Protein AF-A0A167HDB4-F1 (afdb_monomer_lite)

pLDDT: mean 81.59, std 12.86, range [31.39, 96.0]

Secondary structure (DSSP, 8-state):
---------EEE-SPSSHHHHHHHHHHHHTT--EEE--SEEEEE-HHHHHHH--S--SEEEE--HHHHHHHHHHHHHHT--GGGG-EEEESSHHHHHHHHHHHHHTT--S--EEE--STT--HHHHHHHHHHH--S-GGG-EEEEEEETT--THHHHHHHHHT-EEEEEEEEEEEE----TT-SPP-SEEEE-SHHHHHHHHHHHHHHTT-SS--S-HHHHHHSEEEESSHHHHHHHHHTT--EEE-SSSSHHHHHHHHHHHHHHTPEEEEEEESSTTS-HHHHHHHHHHTT-EEEEEE-SS-SEEEEEE-HHHHHHHHHTTTTTTEEEEEETTTHHHHHHTT-

Organism: NCBI:txid180228

Sequence (344 aa):
MSGGCWEGEILAVGPEGPTTDRLLNALLGEGIKAHHSPFTKIVPTPERVQKQFQPPYSISVFCSAHAVSSFSSLLKENAINFSHLGELIAQGPTTATALTQLLSSLGIKGATIHQICNPPYSSPQIFDLICGLVQGEWKEEKMAVFQSDKGVDFLLSQGREKGADCHSIHCYTTCPITYPPSSLPLCEFVIISSLQQLSLWTSFIHSNTKSPDDSLEPKQYQQTKVIATSQRILSEAEKGNFSCLLSPSHDAESFVSLLKSFHMANLSSFIFVFENEGADKEGVEHLILADGGEITRRYEKGLSGFAAQVTDKALGDIAENKAKYHLKYFEADGRVTAFAGSLK

InterPro domains:
  IPR003754 Tetrapyrrole biosynthesis, uroporphyrinogen III synthase [PF02602] (25-256)
  IPR036108 Tetrapyrrole biosynthesis, uroporphyrinogen III synthase superfamily [G3DSA:3.40.50.10090] (20-245)
  IPR036108 Tetrapyrrole biosynthesis, uroporphyrinogen III synthase superfamily [G3DSA:3.40.50.10090] (40-179)
  IPR036108 Tetrapyrrole biosynthesis, uroporphyrinogen III synthase superfamily [SSF69618] (20-261)
  IPR037045 Peptidase S8 propeptide/proteinase inhibitor I9 superfamily [G3DSA:3.30.70.80] (268-339)

Structure (mmCIF, N/CA/C/O backbone):
data_AF-A0A167HDB4-F1
#
_entry.id   AF-A0A167HDB4-F1
#
loop_
_atom_site.group_PDB
_atom_site.id
_atom_site.type_symbol
_atom_site.label_atom_id
_atom_site.label_alt_id
_atom_site.label_comp_id
_atom_site.label_asym_id
_atom_site.label_entity_id
_atom_site.label_seq_id
_atom_site.pdbx_PDB_ins_code
_atom_site.Cartn_x
_atom_site.Cartn_y
_atom_site.Cartn_z
_atom_site.occupancy
_atom_site.B_iso_or_equiv
_atom_site.auth_seq_id
_atom_site.auth_comp_id
_atom_site.auth_asym_id
_atom_site.auth_atom_id
_atom_site.pdbx_PDB_model_num
ATOM 1 N N . MET A 1 1 ? -20.777 -18.803 7.314 1.00 31.39 1 MET A N 1
ATOM 2 C CA . MET A 1 1 ? -20.295 -17.440 7.019 1.00 31.39 1 MET A CA 1
ATOM 3 C C . MET A 1 1 ? -20.835 -16.550 8.120 1.00 31.39 1 MET A C 1
ATOM 5 O O . MET A 1 1 ? -21.999 -16.190 8.070 1.00 31.39 1 MET A O 1
ATOM 9 N N . SER A 1 2 ? -20.049 -16.332 9.166 1.00 32.00 2 SER A N 1
ATOM 10 C CA . SER A 1 2 ? -20.430 -15.557 10.350 1.00 32.00 2 SER A CA 1
ATOM 11 C C . SER A 1 2 ? -19.278 -14.599 10.630 1.00 32.00 2 SER A C 1
ATOM 13 O O . SER A 1 2 ? -18.298 -14.979 11.267 1.00 32.00 2 SER A O 1
ATOM 15 N N . GLY A 1 3 ? -19.340 -13.412 10.025 1.00 38.16 3 GLY A N 1
ATOM 16 C CA . GLY A 1 3 ? -18.431 -12.317 10.345 1.00 38.16 3 GLY A CA 1
ATOM 17 C C . GLY A 1 3 ? -18.890 -11.698 11.656 1.00 38.16 3 GLY A C 1
ATOM 18 O O . GLY A 1 3 ? -20.024 -11.226 11.728 1.00 38.16 3 GLY A O 1
ATOM 19 N N . GLY A 1 4 ? -18.039 -11.756 12.681 1.00 45.06 4 GLY A N 1
ATOM 20 C CA . GLY A 1 4 ? -18.226 -10.963 13.892 1.00 45.06 4 GLY A CA 1
ATOM 21 C C . GLY A 1 4 ? -18.328 -9.494 13.497 1.00 45.06 4 GLY A C 1
ATOM 22 O O . GLY A 1 4 ? -17.514 -9.003 12.713 1.00 45.06 4 GLY A O 1
ATOM 23 N N . CYS A 1 5 ? -19.382 -8.823 13.947 1.00 48.59 5 CYS A N 1
ATOM 24 C CA . CYS A 1 5 ? -19.715 -7.479 13.498 1.00 48.59 5 CYS A CA 1
ATOM 25 C C . CYS A 1 5 ? -18.778 -6.465 14.168 1.00 48.59 5 CYS A C 1
ATOM 27 O O . CYS A 1 5 ? -19.049 -5.998 15.270 1.00 48.59 5 CYS A O 1
ATOM 29 N N . TRP A 1 6 ? -17.662 -6.122 13.521 1.00 59.72 6 TRP A N 1
ATOM 30 C CA . TRP A 1 6 ? -16.808 -5.038 14.002 1.00 59.72 6 TRP A CA 1
ATOM 31 C C . TRP A 1 6 ? -17.504 -3.685 13.782 1.00 59.72 6 TRP A C 1
ATOM 33 O O . TRP A 1 6 ? -17.867 -3.339 12.660 1.00 59.72 6 TRP A O 1
ATOM 43 N N . GLU A 1 7 ? -17.696 -2.915 14.857 1.00 61.53 7 GLU A N 1
ATOM 44 C CA . GLU A 1 7 ? -18.366 -1.603 14.816 1.00 61.53 7 GLU A CA 1
ATOM 45 C C . GLU A 1 7 ? -17.420 -0.410 14.577 1.00 61.53 7 GLU A C 1
ATOM 47 O O . GLU A 1 7 ? -17.885 0.708 14.361 1.00 61.53 7 GLU A O 1
ATOM 52 N N . GLY A 1 8 ? -16.099 -0.618 14.590 1.00 67.75 8 GLY A N 1
ATOM 53 C CA . GLY A 1 8 ? -15.119 0.448 14.370 1.00 67.75 8 GLY A CA 1
ATOM 54 C C . GLY A 1 8 ? -15.016 0.843 12.897 1.00 67.75 8 GLY A C 1
ATOM 55 O O . GLY A 1 8 ? -14.866 -0.008 12.020 1.00 67.75 8 GLY A O 1
ATOM 56 N N . GLU A 1 9 ? -15.073 2.147 12.620 1.00 84.44 9 GLU A N 1
ATOM 57 C CA . GLU A 1 9 ? -14.921 2.688 11.266 1.00 84.44 9 GLU A CA 1
ATOM 58 C C . GLU A 1 9 ? -13.452 3.014 10.959 1.00 84.44 9 GLU A C 1
ATOM 60 O O . GLU A 1 9 ? -12.722 3.542 11.806 1.00 84.44 9 GLU A O 1
ATOM 65 N N . ILE A 1 10 ? -13.019 2.728 9.730 1.00 88.88 10 ILE A N 1
ATOM 66 C CA . ILE A 1 10 ? -11.654 2.989 9.252 1.00 88.88 10 ILE A CA 1
ATOM 67 C C . ILE A 1 10 ? -11.666 4.040 8.152 1.00 88.88 10 ILE A C 1
ATOM 69 O O . ILE A 1 10 ? -12.446 3.943 7.209 1.00 88.88 10 ILE A O 1
ATOM 73 N N . LEU A 1 11 ? -10.712 4.965 8.194 1.00 90.62 11 LEU A N 1
ATOM 74 C CA . LEU A 1 11 ? -10.400 5.860 7.089 1.00 90.62 11 LEU A CA 1
ATOM 75 C C . LEU A 1 11 ? -9.150 5.390 6.329 1.00 90.62 11 LEU A C 1
ATOM 77 O O . LEU A 1 11 ? -8.027 5.454 6.833 1.00 90.62 11 LEU A O 1
ATOM 81 N N . ALA A 1 12 ? -9.319 4.968 5.079 1.00 88.25 12 ALA A N 1
ATOM 82 C CA . ALA A 1 12 ? -8.210 4.775 4.154 1.00 88.25 12 ALA A CA 1
ATOM 83 C C . ALA A 1 12 ? -7.916 6.093 3.422 1.00 88.25 12 ALA A C 1
ATOM 85 O O . ALA A 1 12 ? -8.792 6.642 2.753 1.00 88.25 12 ALA A O 1
ATOM 86 N N . VAL A 1 13 ? -6.673 6.585 3.505 1.00 88.62 13 VAL A N 1
ATOM 87 C CA . VAL A 1 13 ? -6.256 7.831 2.820 1.00 88.62 13 VAL A CA 1
ATOM 88 C C . VAL A 1 13 ? -5.282 7.614 1.659 1.00 88.62 13 VAL A C 1
ATOM 90 O O . VAL A 1 13 ? -4.720 8.567 1.107 1.00 88.62 13 VAL A O 1
ATOM 93 N N . GLY A 1 14 ? -5.080 6.349 1.280 1.00 84.94 14 GLY A N 1
ATOM 94 C CA . GLY A 1 14 ? -4.311 5.945 0.105 1.00 84.94 14 GLY A CA 1
ATOM 95 C C . GLY A 1 14 ? -4.837 6.581 -1.188 1.00 84.94 14 GLY A C 1
ATOM 96 O O . GLY A 1 14 ? -6.027 6.901 -1.267 1.00 84.94 14 GLY A O 1
ATOM 97 N N . PRO A 1 15 ? -3.988 6.770 -2.220 1.00 84.81 15 PRO A N 1
ATOM 98 C CA . PRO A 1 15 ? -4.484 7.180 -3.528 1.00 84.81 15 PRO A CA 1
ATOM 99 C C . PRO A 1 15 ? -5.485 6.160 -4.079 1.00 84.81 15 PRO A C 1
ATOM 101 O O . PRO A 1 15 ? -5.435 4.980 -3.732 1.00 84.81 15 PRO A O 1
ATOM 104 N N . GLU A 1 16 ? -6.363 6.607 -4.970 1.00 85.69 16 GLU A N 1
ATOM 105 C CA . GLU A 1 16 ? -7.200 5.703 -5.762 1.00 85.69 16 GLU A CA 1
ATOM 106 C C . GLU A 1 16 ? -6.339 4.717 -6.560 1.00 85.69 16 GLU A C 1
ATOM 108 O O . GLU A 1 16 ? -5.307 5.089 -7.134 1.00 85.69 16 GLU A O 1
ATOM 113 N N . GLY A 1 17 ? -6.781 3.460 -6.606 1.00 81.50 17 GLY A N 1
ATOM 114 C CA . GLY A 1 17 ? -6.188 2.431 -7.446 1.00 81.50 17 GLY A CA 1
ATOM 115 C C . GLY A 1 17 ? -6.034 1.070 -6.767 1.00 81.50 17 GLY A C 1
ATOM 116 O O . GLY A 1 17 ? -6.421 0.886 -5.612 1.00 81.50 17 GLY A O 1
ATOM 117 N N . PRO A 1 18 ? -5.383 0.116 -7.461 1.00 77.81 18 PRO A N 1
ATOM 118 C CA . PRO A 1 18 ? -5.505 -1.310 -7.161 1.00 77.81 18 PRO A CA 1
ATOM 119 C C . PRO A 1 18 ? -5.099 -1.711 -5.742 1.00 77.81 18 PRO A C 1
ATOM 121 O O . PRO A 1 18 ? -5.659 -2.648 -5.181 1.00 77.81 18 PRO A O 1
ATOM 124 N N . THR A 1 19 ? -4.113 -1.027 -5.159 1.00 80.12 19 THR A N 1
ATOM 125 C CA . THR A 1 19 ? -3.665 -1.299 -3.788 1.00 80.12 19 THR A CA 1
ATOM 126 C C . THR A 1 19 ? -4.742 -0.925 -2.771 1.00 80.12 19 THR A C 1
ATOM 128 O O . THR A 1 19 ? -5.060 -1.728 -1.897 1.00 80.12 19 THR A O 1
ATOM 131 N N . THR A 1 20 ? -5.322 0.270 -2.900 1.00 86.12 20 THR A N 1
ATOM 132 C CA . THR A 1 20 ? -6.374 0.752 -2.000 1.00 86.12 20 THR A CA 1
ATOM 133 C C . THR A 1 20 ? -7.672 -0.017 -2.226 1.00 86.12 20 THR A C 1
ATOM 135 O O . THR A 1 20 ? -8.306 -0.417 -1.258 1.00 86.12 20 THR A O 1
ATOM 138 N N . ASP A 1 21 ? -8.013 -0.333 -3.477 1.00 86.31 21 ASP A N 1
ATOM 139 C CA . ASP A 1 21 ? -9.202 -1.128 -3.803 1.00 86.31 21 ASP A CA 1
ATOM 140 C C . ASP A 1 21 ? -9.130 -2.527 -3.176 1.00 86.31 21 ASP A C 1
ATOM 142 O O . ASP A 1 21 ? -10.106 -3.010 -2.607 1.00 86.31 21 ASP A O 1
ATOM 146 N N . ARG A 1 22 ? -7.962 -3.185 -3.230 1.00 84.81 22 ARG A N 1
ATOM 147 C CA . ARG A 1 22 ? -7.749 -4.481 -2.562 1.00 84.81 22 ARG A CA 1
ATOM 148 C C . ARG A 1 22 ? -7.919 -4.380 -1.052 1.00 84.81 22 ARG A C 1
ATOM 150 O O . ARG A 1 22 ? -8.569 -5.242 -0.473 1.00 84.81 22 ARG A O 1
ATOM 157 N N . LEU A 1 23 ? -7.369 -3.336 -0.435 1.00 87.88 23 LEU A N 1
ATOM 158 C CA . LEU A 1 23 ? -7.523 -3.088 0.996 1.00 87.88 23 LEU A CA 1
ATOM 159 C C . LEU A 1 23 ? -8.996 -2.892 1.374 1.00 87.88 23 LEU A C 1
ATOM 161 O O . LEU A 1 23 ? -9.489 -3.583 2.257 1.00 87.88 23 LEU A O 1
ATOM 165 N N . LEU A 1 24 ? -9.710 -2.003 0.681 1.00 90.00 24 LEU A N 1
ATOM 166 C CA . LEU A 1 24 ? -11.125 -1.733 0.946 1.00 90.00 24 LEU A CA 1
ATOM 167 C C . LEU A 1 24 ? -11.991 -2.982 0.749 1.00 90.00 24 LEU A C 1
ATOM 169 O O . LEU A 1 24 ? -12.851 -3.260 1.578 1.00 90.00 24 LEU A O 1
ATOM 173 N N . ASN A 1 25 ? -11.730 -3.769 -0.299 1.00 89.69 25 ASN A N 1
ATOM 174 C CA . ASN A 1 25 ? -12.441 -5.025 -0.540 1.00 89.69 25 ASN A CA 1
ATOM 175 C C . ASN A 1 25 ? -12.149 -6.082 0.534 1.00 89.69 25 ASN A C 1
ATOM 177 O O . ASN A 1 25 ? -13.062 -6.804 0.925 1.00 89.69 25 ASN A O 1
ATOM 181 N N . ALA A 1 26 ? -10.908 -6.177 1.021 1.00 88.50 26 ALA A N 1
ATOM 182 C CA . ALA A 1 26 ? -10.556 -7.095 2.103 1.00 88.50 26 ALA A CA 1
ATOM 183 C C . ALA A 1 26 ? -11.242 -6.707 3.420 1.00 88.50 26 ALA A C 1
ATOM 185 O O . ALA A 1 26 ? -11.784 -7.569 4.103 1.00 88.50 26 ALA A O 1
ATOM 186 N N . LEU A 1 27 ? -11.278 -5.409 3.742 1.00 87.69 27 LEU A N 1
ATOM 187 C CA . LEU A 1 27 ? -12.005 -4.887 4.902 1.00 87.69 27 LEU A CA 1
ATOM 188 C C . LEU A 1 27 ? -13.511 -5.173 4.773 1.00 87.69 27 LEU A C 1
ATOM 190 O O . LEU A 1 27 ? -14.117 -5.745 5.676 1.00 87.69 27 LEU A O 1
ATOM 194 N N . LEU A 1 28 ? -14.105 -4.866 3.616 1.00 86.94 28 LEU A N 1
ATOM 195 C CA . LEU A 1 28 ? -15.523 -5.119 3.355 1.00 86.94 28 LEU A CA 1
ATOM 196 C C . LEU A 1 28 ? -15.878 -6.612 3.433 1.00 86.94 28 LEU A C 1
ATOM 198 O O . LEU A 1 28 ? -16.920 -6.964 3.983 1.00 86.94 28 LEU A O 1
ATOM 202 N N . GLY A 1 29 ? -15.013 -7.490 2.913 1.00 83.31 29 GLY A N 1
ATOM 203 C CA . GLY A 1 29 ? -15.190 -8.945 2.970 1.00 83.31 29 GLY A CA 1
ATOM 204 C C . GLY A 1 29 ? -15.250 -9.503 4.395 1.00 83.31 29 GLY A C 1
ATOM 205 O O . GLY A 1 29 ? -15.788 -10.585 4.611 1.00 83.31 29 GLY A O 1
ATOM 206 N N . GLU A 1 30 ? -14.753 -8.737 5.361 1.00 81.88 30 GLU A N 1
ATOM 207 C CA . GLU A 1 30 ? -14.718 -9.065 6.785 1.00 81.88 30 GLU A CA 1
ATOM 208 C C . GLU A 1 30 ? -15.781 -8.300 7.588 1.00 81.88 30 GLU A C 1
ATOM 210 O O . GLU A 1 30 ? -15.774 -8.327 8.814 1.00 81.88 30 GLU A O 1
ATOM 215 N N . GLY A 1 31 ? -16.706 -7.610 6.906 1.00 79.44 31 GLY A N 1
ATOM 216 C CA . GLY A 1 31 ? -17.771 -6.830 7.541 1.00 79.44 31 GLY A CA 1
ATOM 217 C C . GLY A 1 31 ? -17.295 -5.521 8.173 1.00 79.44 31 GLY A C 1
ATOM 218 O O . GLY A 1 31 ? -18.024 -4.915 8.951 1.00 79.44 31 GLY A O 1
ATOM 219 N N . ILE A 1 32 ? -16.085 -5.073 7.843 1.00 83.88 32 ILE A N 1
ATOM 220 C CA . ILE A 1 32 ? -15.449 -3.900 8.435 1.00 83.88 32 ILE A CA 1
ATOM 221 C C . ILE A 1 32 ? -15.870 -2.656 7.661 1.00 83.88 32 ILE A C 1
ATOM 223 O O . ILE A 1 32 ? -15.649 -2.559 6.449 1.00 83.88 32 ILE A O 1
ATOM 227 N N . LYS A 1 33 ? -16.436 -1.667 8.356 1.00 87.12 33 LYS A N 1
ATOM 228 C CA . LYS A 1 33 ? -16.842 -0.411 7.725 1.00 87.12 33 LYS A CA 1
ATOM 229 C C . LYS A 1 33 ? -15.617 0.459 7.435 1.00 87.12 33 LYS A C 1
ATOM 231 O O . LYS A 1 33 ? -14.958 0.963 8.341 1.00 87.12 33 LYS A O 1
ATOM 236 N N . ALA A 1 34 ? -15.327 0.656 6.152 1.00 90.50 34 ALA A N 1
ATOM 237 C CA . ALA A 1 34 ? -14.210 1.470 5.691 1.00 90.50 34 ALA A CA 1
ATOM 238 C C . ALA A 1 34 ? -14.687 2.615 4.790 1.00 90.50 34 ALA A C 1
ATOM 240 O O . ALA A 1 34 ? -15.483 2.417 3.873 1.00 90.50 34 ALA A O 1
ATOM 241 N N . HIS A 1 35 ? -14.148 3.805 5.032 1.00 91.50 35 HIS A N 1
ATOM 242 C CA . HIS A 1 35 ? -14.286 4.986 4.190 1.00 91.50 35 HIS A CA 1
ATOM 243 C C . HIS A 1 35 ? -13.008 5.203 3.399 1.00 91.50 35 HIS A C 1
ATOM 245 O O . HIS A 1 35 ? -11.902 4.981 3.896 1.00 91.50 35 HIS A O 1
ATOM 251 N N . HIS A 1 36 ? -13.148 5.705 2.177 1.00 93.69 36 HIS A N 1
ATOM 252 C CA . HIS A 1 36 ? -12.014 6.106 1.357 1.00 93.69 36 HIS A CA 1
ATOM 253 C C . HIS A 1 36 ? -12.051 7.608 1.118 1.00 93.69 36 HIS A C 1
ATOM 255 O O . HIS A 1 36 ? -13.041 8.157 0.642 1.00 93.69 36 HIS A O 1
ATOM 261 N N . SER A 1 37 ? -10.970 8.293 1.474 1.00 93.38 37 SER A N 1
ATOM 262 C CA . SER A 1 37 ? -10.785 9.713 1.178 1.00 93.38 37 SER A CA 1
ATOM 263 C C . SER A 1 37 ? -9.323 9.936 0.808 1.00 93.38 37 SER A C 1
ATOM 265 O O . SER A 1 37 ? -8.483 10.045 1.700 1.00 93.38 37 SER A O 1
ATOM 267 N N . PRO A 1 38 ? -8.971 9.926 -0.488 1.00 92.06 38 PRO A N 1
ATOM 268 C CA . PRO A 1 38 ? -7.580 9.956 -0.919 1.00 92.06 38 PRO A CA 1
ATOM 269 C C . PRO A 1 38 ? -6.905 11.285 -0.569 1.00 92.06 38 PRO A C 1
ATOM 271 O O . PRO A 1 38 ? -7.269 12.341 -1.069 1.00 92.06 38 PRO A O 1
ATOM 274 N N . PHE A 1 39 ? -5.831 11.236 0.218 1.00 92.50 39 PHE A N 1
ATOM 275 C CA . PHE A 1 39 ? -5.023 12.429 0.530 1.00 92.50 39 PHE A CA 1
ATOM 276 C C . PHE A 1 39 ? -4.005 12.732 -0.566 1.00 92.50 39 PHE A C 1
ATOM 278 O O . PHE A 1 39 ? -3.347 13.771 -0.582 1.00 92.50 39 PHE A O 1
ATOM 285 N N . THR A 1 40 ? -3.848 11.811 -1.505 1.00 90.94 40 THR A N 1
ATOM 286 C CA . THR A 1 40 ? -2.910 11.933 -2.608 1.00 90.94 40 THR A CA 1
ATOM 287 C C . THR A 1 40 ? -3.552 11.448 -3.890 1.00 90.94 40 THR A C 1
ATOM 289 O O . THR A 1 40 ? -4.212 10.413 -3.889 1.00 90.94 40 THR A O 1
ATOM 292 N N . LYS A 1 41 ? -3.294 12.148 -4.992 1.00 91.31 41 LYS A N 1
ATOM 293 C CA . LYS A 1 41 ? -3.659 11.734 -6.344 1.00 91.31 41 LYS A CA 1
ATOM 294 C C . LYS A 1 41 ? -2.417 11.316 -7.117 1.00 91.31 41 LYS A C 1
ATOM 296 O O . LYS A 1 41 ? -1.399 12.008 -7.072 1.00 91.31 41 LYS A O 1
ATOM 301 N N . ILE A 1 42 ? -2.526 10.220 -7.858 1.00 89.88 42 ILE A N 1
ATOM 302 C CA . ILE A 1 42 ? -1.509 9.799 -8.819 1.00 89.88 42 ILE A CA 1
ATOM 303 C C . ILE A 1 42 ? -1.810 10.447 -10.167 1.00 89.88 42 ILE A C 1
ATOM 305 O O . ILE A 1 42 ? -2.904 10.295 -10.708 1.00 89.88 42 ILE A O 1
ATOM 309 N N . VAL A 1 43 ? -0.836 11.178 -10.703 1.00 91.31 43 V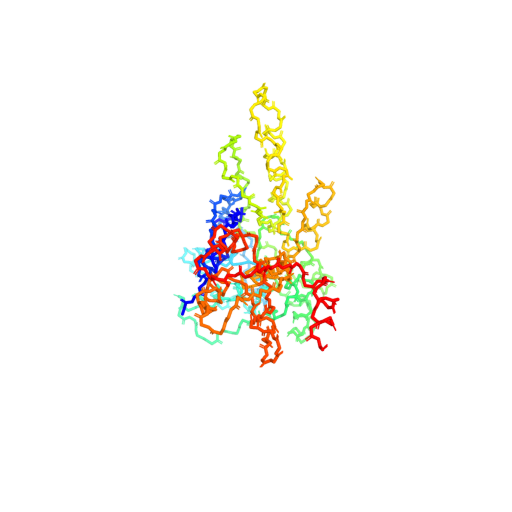AL A N 1
ATOM 310 C CA . VAL A 1 43 ? -0.917 11.815 -12.019 1.00 91.31 43 VAL A CA 1
ATOM 311 C C . VAL A 1 43 ? 0.156 11.198 -12.917 1.00 91.31 43 VAL A C 1
ATOM 313 O O . VAL A 1 43 ? 1.340 11.424 -12.661 1.00 91.31 43 VAL A O 1
ATOM 316 N N . PRO A 1 44 ? -0.213 10.406 -13.939 1.00 90.38 44 PRO A N 1
ATOM 317 C CA . PRO A 1 44 ? 0.745 9.853 -14.893 1.00 90.38 44 PRO A CA 1
ATOM 318 C C . PRO A 1 44 ? 1.531 10.955 -15.613 1.00 90.38 44 PRO A C 1
ATOM 320 O O . PRO A 1 44 ? 0.984 12.013 -15.923 1.00 90.38 44 PRO A O 1
ATOM 323 N N . THR A 1 45 ? 2.803 10.698 -15.917 1.00 90.00 45 THR A N 1
ATOM 324 C CA . THR A 1 45 ? 3.682 11.659 -16.607 1.00 90.00 45 THR A CA 1
ATOM 325 C C . THR A 1 45 ? 4.256 11.085 -17.909 1.00 90.00 45 THR A C 1
ATOM 327 O O . THR A 1 45 ? 5.477 10.952 -18.024 1.00 90.00 45 THR A O 1
ATOM 330 N N . PRO A 1 46 ? 3.414 10.746 -18.908 1.00 86.12 46 PRO A N 1
ATOM 331 C CA . PRO A 1 46 ? 3.838 10.028 -20.115 1.00 86.12 46 PRO A CA 1
ATOM 332 C C . PRO A 1 46 ? 4.931 10.762 -20.902 1.00 86.12 46 PRO A C 1
ATOM 334 O O . PRO A 1 46 ? 5.915 10.148 -21.299 1.00 86.12 46 PRO A O 1
ATOM 337 N N . GLU A 1 47 ? 4.845 12.088 -21.034 1.00 86.62 47 GLU A N 1
ATOM 338 C CA . GLU A 1 47 ? 5.875 12.883 -21.721 1.00 86.62 47 GLU A CA 1
ATOM 339 C C . GLU A 1 47 ? 7.253 12.809 -21.042 1.00 86.62 47 GLU A C 1
ATOM 341 O O . GLU A 1 47 ? 8.287 12.851 -21.711 1.00 86.62 47 GLU A O 1
ATOM 346 N N . ARG A 1 48 ? 7.294 12.713 -19.702 1.00 88.62 48 ARG A N 1
ATOM 347 C CA . ARG A 1 48 ? 8.558 12.549 -18.962 1.00 88.62 48 ARG A CA 1
ATOM 348 C C . ARG A 1 48 ? 9.134 11.167 -19.206 1.00 88.62 48 ARG A C 1
ATOM 350 O O . ARG A 1 48 ? 10.318 11.064 -19.513 1.00 88.62 48 ARG A O 1
ATOM 357 N N . VAL A 1 49 ? 8.287 10.141 -19.135 1.00 88.44 49 VAL A N 1
ATOM 358 C CA . VAL A 1 49 ? 8.684 8.766 -19.441 1.00 88.44 49 VAL A CA 1
ATOM 359 C C . VAL A 1 49 ? 9.246 8.691 -20.857 1.00 88.44 49 VAL A C 1
ATOM 361 O O . VAL A 1 49 ? 10.344 8.187 -21.021 1.00 88.44 49 VAL A O 1
ATOM 364 N N . GLN A 1 50 ? 8.581 9.270 -21.860 1.00 86.56 50 GLN A N 1
ATOM 365 C CA . GLN A 1 50 ? 9.052 9.258 -23.249 1.00 86.56 50 GLN A CA 1
ATOM 366 C C . GLN A 1 50 ? 10.442 9.894 -23.422 1.00 86.56 50 GLN A C 1
ATOM 368 O O . GLN A 1 50 ? 11.241 9.413 -24.218 1.00 86.56 50 GLN A O 1
ATOM 373 N N . LYS A 1 51 ? 10.751 10.958 -22.669 1.00 88.69 51 LYS A N 1
ATOM 374 C CA . LYS A 1 51 ? 12.068 11.622 -22.705 1.00 88.69 51 LYS A CA 1
ATOM 375 C C . LYS A 1 51 ? 13.160 10.836 -21.974 1.00 88.69 51 LYS A C 1
ATOM 377 O O . LYS A 1 51 ? 14.327 10.928 -22.342 1.00 88.69 51 LYS A O 1
ATOM 382 N N . GLN A 1 52 ? 12.797 10.123 -20.911 1.00 90.25 52 GLN A N 1
ATOM 383 C CA . GLN A 1 52 ? 13.732 9.380 -20.060 1.00 90.25 52 GLN A CA 1
ATOM 384 C C . GLN A 1 52 ? 13.959 7.945 -20.545 1.00 90.25 52 GLN A C 1
ATOM 386 O O . GLN A 1 52 ? 15.004 7.365 -20.269 1.00 90.25 52 GLN A O 1
ATOM 391 N N . PHE A 1 53 ? 12.984 7.374 -21.250 1.00 89.31 53 PHE A N 1
ATOM 392 C CA . PHE A 1 53 ? 13.000 5.997 -21.713 1.00 89.31 53 PHE A CA 1
ATOM 393 C C . PHE A 1 53 ? 13.948 5.847 -22.905 1.00 89.31 53 PHE A C 1
ATOM 395 O O . PHE A 1 53 ? 13.684 6.314 -24.011 1.00 89.31 53 PHE A O 1
ATOM 402 N N . GLN A 1 54 ? 15.069 5.181 -22.658 1.00 88.88 54 GLN A N 1
ATOM 403 C CA . GLN A 1 54 ? 16.170 4.965 -23.589 1.00 88.88 54 GLN A CA 1
ATOM 404 C C . GLN A 1 54 ? 16.465 3.460 -23.704 1.00 88.88 54 GLN A C 1
ATOM 406 O O . GLN A 1 54 ? 17.481 2.991 -23.188 1.00 88.88 54 GLN A O 1
ATOM 411 N N . PRO A 1 55 ? 15.588 2.681 -24.355 1.00 87.31 55 PRO A N 1
ATOM 412 C CA . PRO A 1 55 ? 15.812 1.255 -24.577 1.00 87.31 55 PRO A CA 1
ATOM 413 C C . PRO A 1 55 ? 17.047 0.993 -25.472 1.00 87.31 55 PRO A C 1
ATOM 415 O O . PRO A 1 55 ? 17.470 1.900 -26.194 1.00 87.31 55 PRO A O 1
ATOM 418 N N . PRO A 1 56 ? 17.592 -0.239 -25.498 1.00 91.88 56 PRO A N 1
ATOM 419 C CA . PRO A 1 56 ? 17.190 -1.397 -24.695 1.00 91.88 56 PRO A CA 1
ATOM 420 C C . PRO A 1 56 ? 17.800 -1.380 -23.287 1.00 91.88 56 PRO A C 1
ATOM 422 O O . PRO A 1 56 ? 18.898 -0.868 -23.089 1.00 91.88 56 PRO A O 1
ATOM 425 N N . TYR A 1 57 ? 17.080 -1.958 -22.328 1.00 91.88 57 TYR A N 1
ATOM 426 C CA . TYR A 1 57 ? 17.518 -2.194 -20.956 1.00 91.88 57 TYR A CA 1
ATOM 427 C C . TYR A 1 57 ? 17.768 -3.683 -20.731 1.00 91.88 57 TYR A C 1
ATOM 429 O O . TYR A 1 57 ? 17.004 -4.516 -21.219 1.00 91.88 57 TYR A O 1
ATOM 437 N N . SER A 1 58 ? 18.801 -4.003 -19.957 1.00 92.31 58 SER A N 1
ATOM 438 C CA . SER A 1 58 ? 19.048 -5.365 -19.482 1.00 92.31 58 SER A CA 1
ATOM 439 C C . SER A 1 58 ? 18.196 -5.697 -18.260 1.00 92.31 58 SER A C 1
ATOM 441 O O . SER A 1 58 ? 17.802 -6.845 -18.073 1.00 92.31 58 SER A O 1
ATOM 443 N N . ILE A 1 59 ? 17.903 -4.689 -17.431 1.00 93.12 59 ILE A N 1
ATOM 444 C CA . ILE A 1 59 ? 17.144 -4.823 -16.184 1.00 93.12 59 ILE A CA 1
ATOM 445 C C . ILE A 1 59 ? 16.116 -3.695 -16.096 1.00 93.12 59 ILE A C 1
ATOM 447 O O . ILE A 1 59 ? 16.464 -2.515 -16.191 1.00 93.12 59 ILE A O 1
ATOM 451 N N . SER A 1 60 ? 14.859 -4.051 -15.837 1.00 94.88 60 SER A N 1
ATOM 452 C CA . SER A 1 60 ? 13.764 -3.109 -15.600 1.00 94.88 60 SER A CA 1
ATOM 453 C C . SER A 1 60 ? 13.114 -3.358 -14.244 1.00 94.88 60 SER A C 1
ATOM 455 O O . SER A 1 60 ? 12.425 -4.357 -14.037 1.00 94.88 60 SER A O 1
ATOM 457 N N . VAL A 1 61 ? 13.289 -2.415 -13.320 1.00 95.75 61 VAL A N 1
ATOM 458 C CA . VAL A 1 61 ? 12.737 -2.476 -11.963 1.00 95.75 61 VAL A CA 1
ATOM 459 C C . VAL A 1 61 ? 11.486 -1.613 -11.860 1.00 95.75 61 VAL A C 1
ATOM 461 O O . VAL A 1 61 ? 11.548 -0.404 -12.058 1.00 95.75 61 VAL A O 1
ATOM 464 N N . PHE A 1 62 ? 10.356 -2.202 -11.478 1.00 94.69 62 PHE A N 1
ATOM 465 C CA . PHE A 1 62 ? 9.110 -1.491 -11.204 1.00 94.69 62 PHE A CA 1
ATOM 466 C C . PHE A 1 62 ? 8.871 -1.385 -9.697 1.00 94.69 62 PHE A C 1
ATOM 468 O O . PHE A 1 62 ? 8.669 -2.388 -9.006 1.00 94.69 62 PHE A O 1
ATOM 475 N N . CYS A 1 63 ? 8.845 -0.151 -9.191 1.00 91.81 63 CYS A N 1
ATOM 476 C CA . CYS A 1 63 ? 8.719 0.119 -7.756 1.00 91.81 63 CYS A CA 1
ATOM 477 C C . CYS A 1 63 ? 7.262 0.116 -7.256 1.00 91.81 63 CYS A C 1
ATOM 479 O O . CYS A 1 63 ? 7.003 0.021 -6.060 1.00 91.81 63 CYS A O 1
ATOM 481 N N . SER A 1 64 ? 6.268 0.217 -8.144 1.00 89.31 64 SER A N 1
ATOM 482 C CA . SER A 1 64 ? 4.857 0.221 -7.738 1.00 89.31 64 SER A CA 1
ATOM 483 C C . SER A 1 64 ? 3.912 -0.217 -8.855 1.00 89.31 64 SER A C 1
ATOM 485 O O . SER A 1 64 ? 4.206 -0.056 -10.039 1.00 89.31 64 SER A O 1
ATOM 487 N N . ALA A 1 65 ? 2.723 -0.700 -8.486 1.00 89.44 65 ALA A N 1
ATOM 488 C CA . ALA A 1 65 ? 1.649 -0.972 -9.445 1.00 89.44 65 ALA A CA 1
ATOM 489 C C . ALA A 1 65 ? 1.218 0.290 -10.223 1.00 89.44 65 ALA A C 1
ATOM 491 O O . ALA A 1 65 ? 0.855 0.200 -11.395 1.00 89.44 65 ALA A O 1
ATOM 492 N N . HIS A 1 66 ? 1.324 1.480 -9.619 1.00 89.62 66 HIS A N 1
ATOM 493 C CA . HIS A 1 66 ? 1.076 2.747 -10.315 1.00 89.62 66 HIS A CA 1
ATOM 494 C C . HIS A 1 66 ? 2.129 3.047 -11.390 1.00 89.62 66 HIS A C 1
ATOM 496 O O . HIS A 1 66 ? 1.772 3.571 -12.447 1.00 89.62 66 HIS A O 1
ATOM 502 N N . ALA A 1 67 ? 3.400 2.688 -11.163 1.00 92.25 67 ALA A N 1
ATOM 503 C CA . ALA A 1 67 ? 4.440 2.801 -12.186 1.00 92.25 67 ALA A CA 1
ATOM 504 C C . ALA A 1 67 ? 4.115 1.902 -13.386 1.00 92.25 67 ALA A C 1
ATOM 506 O O . ALA A 1 67 ? 4.144 2.367 -14.523 1.00 92.25 67 ALA A O 1
ATOM 507 N N . VAL A 1 68 ? 3.696 0.657 -13.127 1.00 92.88 68 VAL A N 1
ATOM 508 C CA . VAL A 1 68 ? 3.268 -0.291 -14.169 1.00 92.88 68 VAL A CA 1
ATOM 509 C C . VAL A 1 68 ? 2.072 0.242 -14.956 1.00 92.88 68 VAL A C 1
ATOM 511 O O . VAL A 1 68 ? 2.101 0.264 -16.184 1.00 92.88 68 VAL A O 1
ATOM 514 N N . SER A 1 69 ? 1.031 0.714 -14.263 1.00 88.94 69 SER A N 1
ATOM 515 C CA . SER A 1 69 ? -0.167 1.259 -14.911 1.00 88.94 69 SER A CA 1
ATOM 516 C C . SER A 1 69 ? 0.150 2.485 -15.767 1.00 88.94 69 SER A C 1
ATOM 518 O O . SER A 1 69 ? -0.364 2.604 -16.874 1.00 88.94 69 SER A O 1
ATOM 520 N N . SER A 1 70 ? 1.001 3.388 -15.274 1.00 87.81 70 SER A N 1
ATOM 521 C CA . SER A 1 70 ? 1.378 4.601 -16.010 1.00 87.81 70 SER A CA 1
ATOM 522 C C . SER A 1 70 ? 2.235 4.269 -17.234 1.00 87.81 70 SER A C 1
ATOM 524 O O . SER A 1 70 ? 2.063 4.865 -18.295 1.00 87.81 70 SER A O 1
ATOM 526 N N . PHE A 1 71 ? 3.117 3.274 -17.112 1.00 88.56 71 PHE A N 1
ATOM 527 C CA . PHE A 1 71 ? 3.919 2.774 -18.224 1.00 88.56 71 PHE A CA 1
ATOM 528 C C . PHE A 1 71 ? 3.071 2.039 -19.278 1.00 88.56 71 PHE A C 1
ATOM 530 O O . PHE A 1 71 ? 3.309 2.196 -20.473 1.00 88.56 71 PHE A O 1
ATOM 537 N N . SER A 1 72 ? 2.033 1.299 -18.867 1.00 86.19 72 SER A N 1
ATOM 538 C CA . SER A 1 72 ? 1.105 0.615 -19.783 1.00 86.19 72 SER A CA 1
ATOM 539 C C . SER A 1 72 ? 0.443 1.567 -20.780 1.00 86.19 72 SER A C 1
ATOM 541 O O . SER A 1 72 ? 0.369 1.250 -21.969 1.00 86.19 72 SER A O 1
ATOM 543 N N . SER A 1 73 ? -0.009 2.739 -20.320 1.00 78.75 73 SER A N 1
ATOM 544 C CA . SER A 1 73 ? -0.612 3.751 -21.196 1.00 78.75 73 SER A CA 1
ATOM 545 C C . SER A 1 73 ? 0.358 4.191 -22.293 1.00 78.75 73 SER A C 1
ATOM 547 O O . SER A 1 73 ? -0.007 4.243 -23.464 1.00 78.75 73 SER A O 1
ATOM 549 N N . LEU A 1 74 ? 1.630 4.381 -21.937 1.00 76.19 74 LEU A N 1
ATOM 550 C CA . LEU A 1 74 ? 2.678 4.779 -22.873 1.00 76.19 74 LEU A CA 1
ATOM 551 C C . LEU A 1 74 ? 3.010 3.683 -23.901 1.00 76.19 74 LEU A C 1
ATOM 553 O O . LEU A 1 74 ? 3.223 3.998 -25.073 1.00 76.19 74 LEU A O 1
ATOM 557 N N . LEU A 1 75 ? 3.031 2.406 -23.490 1.00 77.69 75 LEU A N 1
ATOM 558 C CA . LEU A 1 75 ? 3.251 1.276 -24.406 1.00 77.69 75 LEU A CA 1
ATOM 559 C C . LEU A 1 75 ? 2.187 1.232 -25.511 1.00 77.69 75 LEU A C 1
ATOM 561 O O . LEU A 1 75 ? 2.519 1.004 -26.674 1.00 77.69 75 LEU A O 1
ATOM 565 N N . LYS A 1 76 ? 0.921 1.472 -25.148 1.00 73.44 76 LYS A N 1
ATOM 566 C CA . LYS A 1 76 ? -0.205 1.484 -26.094 1.00 73.44 76 LYS A CA 1
ATOM 567 C C . LYS A 1 76 ? -0.121 2.647 -27.081 1.00 73.44 76 LYS A C 1
ATOM 569 O O . LYS A 1 76 ? -0.472 2.473 -28.242 1.00 73.44 76 LYS A O 1
ATOM 574 N N . GLU A 1 77 ? 0.352 3.805 -26.630 1.00 71.25 77 GLU A N 1
ATOM 575 C CA . GLU A 1 77 ? 0.425 5.025 -27.444 1.00 71.25 77 GLU A CA 1
ATOM 576 C C . GLU A 1 77 ? 1.631 5.055 -28.395 1.00 71.25 77 GLU A C 1
ATOM 578 O O . GLU A 1 77 ? 1.531 5.613 -29.483 1.00 71.25 77 GLU A O 1
ATOM 583 N N . ASN A 1 78 ? 2.763 4.451 -28.012 1.00 67.00 78 ASN A N 1
ATOM 584 C CA . ASN A 1 78 ? 4.042 4.640 -28.713 1.00 67.00 78 ASN A CA 1
ATOM 585 C C . ASN A 1 78 ? 4.616 3.371 -29.367 1.00 67.00 78 ASN A C 1
ATOM 587 O O . ASN A 1 78 ? 5.757 3.396 -29.824 1.00 67.00 78 ASN A O 1
ATOM 591 N N . ALA A 1 79 ? 3.861 2.265 -29.403 1.00 67.38 79 ALA A N 1
ATOM 592 C CA . ALA A 1 79 ? 4.286 0.984 -29.988 1.00 67.38 79 ALA A CA 1
ATOM 593 C C . ALA A 1 79 ? 5.678 0.514 -29.506 1.00 67.38 79 ALA A C 1
ATOM 595 O O . ALA A 1 79 ? 6.469 -0.051 -30.264 1.00 67.38 79 ALA A O 1
ATOM 596 N N . ILE A 1 80 ? 5.997 0.766 -28.234 1.00 70.94 80 ILE A N 1
ATOM 597 C CA . ILE A 1 80 ? 7.282 0.380 -27.648 1.00 70.94 80 ILE A CA 1
ATOM 598 C C . ILE A 1 80 ? 7.354 -1.145 -27.578 1.00 70.94 80 ILE A C 1
ATOM 600 O O . ILE A 1 80 ? 6.484 -1.796 -26.997 1.00 70.94 80 ILE A O 1
ATOM 604 N N . ASN A 1 81 ? 8.423 -1.711 -28.139 1.00 76.38 81 ASN A N 1
ATOM 605 C CA . ASN A 1 81 ? 8.653 -3.145 -28.084 1.00 76.38 81 ASN A CA 1
ATOM 606 C C . ASN A 1 81 ? 9.062 -3.571 -26.667 1.00 76.38 81 ASN A C 1
ATOM 608 O O . ASN A 1 81 ? 10.087 -3.138 -26.140 1.00 76.38 81 ASN A O 1
ATOM 612 N N . PHE A 1 82 ? 8.263 -4.449 -26.066 1.00 78.25 82 PHE A N 1
ATOM 613 C CA . PHE A 1 82 ? 8.486 -4.957 -24.717 1.00 78.25 82 PHE A CA 1
ATOM 614 C C . PHE A 1 82 ? 9.787 -5.768 -24.595 1.00 78.25 82 PHE A C 1
ATOM 616 O O . PHE A 1 82 ? 10.377 -5.819 -23.518 1.00 78.25 82 PHE A O 1
ATOM 623 N N . SER A 1 83 ? 10.297 -6.337 -25.696 1.00 77.69 83 SER A N 1
ATOM 624 C CA . SER A 1 83 ? 11.586 -7.048 -25.704 1.00 77.69 83 SER A CA 1
ATOM 625 C C . SER A 1 83 ? 12.775 -6.162 -25.313 1.00 77.69 83 SER A C 1
ATOM 627 O O . SER A 1 83 ? 13.863 -6.669 -25.074 1.00 77.69 83 SER A O 1
ATOM 629 N N . HIS A 1 84 ? 12.586 -4.843 -25.246 1.00 84.25 84 HIS A N 1
ATOM 630 C CA . HIS A 1 84 ? 13.600 -3.884 -24.824 1.00 84.25 84 HIS A CA 1
ATOM 631 C C . HIS A 1 84 ? 13.705 -3.694 -23.303 1.00 84.25 84 HIS A C 1
ATOM 633 O O . HIS A 1 84 ? 14.463 -2.829 -22.870 1.00 84.25 84 HIS A O 1
ATOM 639 N N . LEU A 1 85 ? 12.927 -4.420 -22.496 1.00 87.62 85 LEU A N 1
ATOM 640 C CA . LEU A 1 85 ? 12.902 -4.246 -21.038 1.00 87.62 85 LEU A CA 1
ATOM 641 C C . LEU A 1 85 ? 13.789 -5.238 -20.273 1.00 87.62 85 LEU A C 1
ATOM 643 O O . LEU A 1 85 ? 13.959 -5.061 -19.068 1.00 87.62 85 LEU A O 1
ATOM 647 N N . GLY A 1 86 ? 14.362 -6.235 -20.950 1.00 88.56 86 GLY A N 1
ATOM 648 C CA . GLY A 1 86 ? 15.246 -7.219 -20.323 1.00 88.56 86 GLY A CA 1
ATOM 649 C C . GLY A 1 86 ? 14.572 -7.979 -19.177 1.00 88.56 86 GLY A C 1
ATOM 650 O O . GLY A 1 86 ? 13.383 -8.302 -19.250 1.00 88.56 86 GLY A O 1
ATOM 651 N N . GLU A 1 87 ? 15.333 -8.256 -18.118 1.00 92.31 87 GLU A N 1
ATOM 652 C CA . GLU A 1 87 ? 14.841 -8.895 -16.897 1.00 92.31 87 GLU A CA 1
ATOM 653 C C . GLU A 1 87 ? 13.873 -7.970 -16.147 1.00 92.31 87 GLU A C 1
ATOM 655 O O . GLU A 1 87 ? 14.204 -6.836 -15.787 1.00 92.31 87 GLU A O 1
ATOM 660 N N . LEU A 1 88 ? 12.661 -8.465 -15.884 1.00 94.56 88 LEU A N 1
ATOM 661 C CA . LEU A 1 88 ? 11.620 -7.707 -15.194 1.00 94.56 88 LEU A CA 1
ATOM 662 C C . LEU A 1 88 ? 11.657 -7.977 -13.697 1.00 94.56 88 LEU A C 1
ATOM 664 O O . LEU A 1 88 ? 11.525 -9.121 -13.259 1.00 94.56 88 LEU A O 1
ATOM 668 N N . ILE A 1 89 ? 11.739 -6.912 -12.907 1.00 95.38 89 ILE A N 1
ATOM 669 C CA . ILE A 1 89 ? 11.794 -7.003 -11.452 1.00 95.38 89 ILE A CA 1
ATOM 670 C C . ILE A 1 89 ? 10.671 -6.170 -10.844 1.00 95.38 89 ILE A C 1
ATOM 672 O O . ILE A 1 89 ? 10.552 -4.971 -11.094 1.00 95.38 89 ILE A O 1
ATOM 676 N N . ALA A 1 90 ? 9.846 -6.798 -10.015 1.00 94.06 90 ALA A N 1
ATOM 677 C CA . ALA A 1 90 ? 8.791 -6.149 -9.254 1.00 94.06 90 ALA A CA 1
ATOM 678 C C . ALA A 1 90 ? 9.207 -5.973 -7.792 1.00 94.06 90 ALA A C 1
ATOM 680 O O . ALA A 1 90 ? 9.655 -6.922 -7.149 1.00 94.06 90 ALA A O 1
ATOM 681 N N . GLN A 1 91 ? 8.968 -4.784 -7.229 1.00 89.62 91 GLN A N 1
ATOM 682 C CA . GLN A 1 91 ? 9.277 -4.528 -5.818 1.00 89.62 91 GLN A CA 1
ATOM 683 C C . GLN A 1 91 ? 8.519 -5.456 -4.851 1.00 89.62 91 GLN A C 1
ATOM 685 O O . GLN A 1 91 ? 9.066 -5.848 -3.825 1.00 89.62 91 GLN A O 1
ATOM 690 N N . GLY A 1 92 ? 7.286 -5.841 -5.188 1.00 88.19 92 GLY A N 1
ATOM 691 C CA . GLY A 1 92 ? 6.487 -6.762 -4.381 1.00 88.19 92 GLY A CA 1
ATOM 692 C C . GLY A 1 92 ? 5.279 -7.342 -5.128 1.00 88.19 92 GLY A C 1
ATOM 693 O O . GLY A 1 92 ? 5.058 -7.002 -6.298 1.00 88.19 92 GLY A O 1
ATOM 694 N N . PRO A 1 93 ? 4.461 -8.174 -4.455 1.00 85.62 93 PRO A N 1
ATOM 695 C CA . PRO A 1 93 ? 3.424 -8.995 -5.091 1.00 85.62 93 PRO A CA 1
ATOM 696 C C . PRO A 1 93 ? 2.359 -8.203 -5.859 1.00 85.62 93 PRO A C 1
ATOM 698 O O . PRO A 1 93 ? 1.922 -8.607 -6.940 1.00 85.62 93 PRO A O 1
ATOM 701 N N . THR A 1 94 ? 1.947 -7.042 -5.342 1.00 85.38 94 THR A N 1
ATOM 702 C CA . THR A 1 94 ? 0.970 -6.171 -6.019 1.00 85.38 94 THR A CA 1
ATOM 703 C C . THR A 1 94 ? 1.532 -5.616 -7.328 1.00 85.38 94 THR A C 1
ATOM 705 O O . THR A 1 94 ? 0.842 -5.618 -8.347 1.00 85.38 94 THR A O 1
ATOM 708 N N . THR A 1 95 ? 2.802 -5.205 -7.331 1.00 90.56 95 THR A N 1
ATOM 709 C CA . THR A 1 95 ? 3.489 -4.728 -8.539 1.00 90.56 95 THR A CA 1
ATOM 710 C C . THR A 1 95 ? 3.703 -5.860 -9.541 1.00 90.56 95 THR A C 1
ATOM 712 O O . THR A 1 95 ? 3.465 -5.668 -10.732 1.00 90.56 95 THR A O 1
ATOM 715 N N . ALA A 1 96 ? 4.072 -7.054 -9.071 1.00 91.88 96 ALA A N 1
ATOM 716 C CA . ALA A 1 96 ? 4.224 -8.229 -9.924 1.00 91.88 96 ALA A CA 1
ATOM 717 C C . ALA A 1 96 ? 2.897 -8.630 -10.574 1.00 91.88 96 ALA A C 1
ATOM 719 O O . ALA A 1 96 ? 2.848 -8.864 -11.775 1.00 91.88 96 ALA A O 1
ATOM 720 N N . THR A 1 97 ? 1.796 -8.613 -9.813 1.00 90.44 97 THR A N 1
ATOM 721 C CA . THR A 1 97 ? 0.460 -8.882 -10.364 1.00 90.44 97 THR A CA 1
ATOM 722 C C . THR A 1 97 ? 0.106 -7.886 -11.470 1.00 90.44 97 THR A C 1
ATOM 724 O O . THR A 1 97 ? -0.386 -8.291 -12.523 1.00 90.44 97 THR A O 1
ATOM 727 N N . ALA A 1 98 ? 0.382 -6.595 -11.257 1.00 91.00 98 ALA A N 1
ATOM 728 C CA . ALA A 1 98 ? 0.146 -5.565 -12.265 1.00 91.00 98 ALA A CA 1
ATOM 729 C C . ALA A 1 98 ? 0.992 -5.795 -13.533 1.00 91.00 98 ALA A C 1
ATOM 731 O O . ALA A 1 98 ? 0.478 -5.651 -14.642 1.00 91.00 98 ALA A O 1
ATOM 732 N N . LEU A 1 99 ? 2.262 -6.201 -13.391 1.00 93.06 99 LEU A N 1
ATOM 733 C CA . LEU A 1 99 ? 3.117 -6.557 -14.532 1.00 93.06 99 LEU A CA 1
ATOM 734 C C . LEU A 1 99 ? 2.589 -7.783 -15.280 1.00 93.06 99 LEU A C 1
ATOM 736 O O . LEU A 1 99 ? 2.493 -7.749 -16.504 1.00 93.06 99 LEU A O 1
ATOM 740 N N . THR A 1 100 ? 2.183 -8.837 -14.571 1.00 92.50 100 THR A N 1
ATOM 741 C CA . THR A 1 100 ? 1.600 -10.042 -15.179 1.00 92.50 100 THR A CA 1
ATOM 742 C C . THR A 1 100 ? 0.349 -9.711 -15.993 1.00 92.50 100 THR A C 1
ATOM 744 O O . THR A 1 100 ? 0.179 -10.202 -17.112 1.00 92.50 100 THR A O 1
ATOM 747 N N . GLN A 1 101 ? -0.520 -8.847 -15.461 1.00 91.38 101 GLN A N 1
ATOM 748 C CA . GLN A 1 101 ? -1.715 -8.377 -16.164 1.00 91.38 101 GLN A CA 1
ATOM 749 C C . GLN A 1 101 ? -1.356 -7.563 -17.413 1.00 91.38 101 GLN A C 1
ATOM 751 O O . GLN A 1 101 ? -1.946 -7.781 -18.473 1.00 91.38 101 GLN A O 1
ATOM 756 N N . LEU A 1 102 ? -0.360 -6.676 -17.315 1.00 90.56 102 LEU A N 1
ATOM 757 C CA . LEU A 1 102 ? 0.139 -5.907 -18.454 1.00 90.56 102 LEU A CA 1
ATOM 758 C C . LEU A 1 102 ? 0.662 -6.827 -19.563 1.00 90.56 102 LEU A C 1
ATOM 760 O O . LEU A 1 102 ? 0.196 -6.732 -20.697 1.00 90.56 102 LEU A O 1
ATOM 764 N N . LEU A 1 103 ? 1.565 -7.751 -19.235 1.00 89.81 103 LEU A N 1
ATOM 765 C CA . LEU A 1 103 ? 2.126 -8.726 -20.175 1.00 89.81 103 LEU A CA 1
ATOM 766 C C . LEU A 1 103 ? 1.035 -9.536 -20.877 1.00 89.81 103 LEU A C 1
ATOM 768 O O . LEU A 1 103 ? 1.036 -9.659 -22.103 1.00 89.81 103 LEU A O 1
ATOM 772 N N . SER A 1 104 ? 0.059 -10.014 -20.102 1.00 89.50 104 SER A N 1
ATOM 773 C CA . SER A 1 104 ? -1.085 -10.765 -20.621 1.00 89.50 104 SER A CA 1
ATOM 774 C C . SER A 1 104 ? -1.910 -9.929 -21.603 1.00 89.50 104 SER A C 1
ATOM 776 O O . SER A 1 104 ? -2.283 -10.424 -22.664 1.00 89.50 104 SER A O 1
ATOM 778 N N . SER A 1 105 ? -2.146 -8.648 -21.294 1.00 88.25 105 SER A N 1
ATOM 779 C CA . SER A 1 105 ? -2.885 -7.729 -22.175 1.00 88.25 105 SER A CA 1
ATOM 780 C C . SER A 1 105 ? -2.162 -7.425 -23.492 1.00 88.25 105 SER A C 1
ATOM 782 O O . SER A 1 105 ? -2.809 -7.090 -24.481 1.00 88.25 105 SER A O 1
ATOM 784 N N . LEU A 1 106 ? -0.835 -7.576 -23.516 1.00 86.06 106 LEU A N 1
ATOM 785 C CA . LEU A 1 106 ? 0.009 -7.412 -24.702 1.00 86.06 106 LEU A CA 1
ATOM 786 C C . LEU A 1 106 ? 0.219 -8.730 -25.466 1.00 86.06 106 LEU A C 1
ATOM 788 O O . LEU A 1 106 ? 0.935 -8.753 -26.463 1.00 86.06 106 LEU A O 1
ATOM 792 N N . GLY A 1 107 ? -0.373 -9.837 -25.004 1.00 86.50 107 GLY A N 1
ATOM 793 C CA . GLY A 1 107 ? -0.195 -11.160 -25.607 1.00 86.50 107 GLY A CA 1
ATOM 794 C C . GLY A 1 107 ? 1.190 -11.778 -25.377 1.00 86.50 107 GLY A C 1
ATOM 795 O O . GLY A 1 107 ? 1.526 -12.771 -26.022 1.00 86.50 107 GLY A O 1
ATOM 796 N N . ILE A 1 108 ? 1.989 -11.227 -24.459 1.00 84.88 108 ILE A N 1
ATOM 797 C CA . ILE A 1 108 ? 3.333 -11.717 -24.146 1.00 84.88 108 ILE A CA 1
ATOM 798 C C . ILE A 1 108 ? 3.205 -12.892 -23.179 1.00 84.88 108 ILE A C 1
ATOM 800 O O . ILE A 1 108 ? 2.741 -12.743 -22.049 1.00 84.88 108 ILE A O 1
ATOM 804 N N . LYS A 1 109 ? 3.620 -14.078 -23.630 1.00 81.75 109 LYS A N 1
ATOM 805 C CA . LYS A 1 109 ? 3.609 -15.312 -22.836 1.00 81.75 109 LYS A CA 1
ATOM 806 C C . LYS A 1 109 ? 5.030 -15.697 -22.437 1.00 81.75 109 LYS A C 1
ATOM 808 O O . LYS A 1 109 ? 5.950 -15.552 -23.232 1.00 81.75 109 LYS A O 1
ATOM 813 N N . GLY A 1 110 ? 5.186 -16.233 -21.226 1.00 75.94 110 GLY A N 1
ATOM 814 C CA . GLY A 1 110 ? 6.446 -16.828 -20.763 1.00 75.94 110 GLY A CA 1
ATOM 815 C C . GLY A 1 110 ? 7.521 -15.846 -20.288 1.00 75.94 110 GLY A C 1
ATOM 816 O O . GLY A 1 110 ? 8.631 -16.284 -20.016 1.00 75.94 110 GLY A O 1
ATOM 817 N N . ALA A 1 111 ? 7.219 -14.550 -20.167 1.00 84.06 111 ALA A N 1
ATOM 818 C CA . ALA A 1 111 ? 8.133 -13.607 -19.528 1.00 84.06 111 ALA A CA 1
ATOM 819 C C . ALA A 1 111 ? 8.213 -13.883 -18.017 1.00 84.06 111 ALA A C 1
ATOM 821 O O . ALA A 1 111 ? 7.186 -13.979 -17.340 1.00 84.06 111 ALA A O 1
ATOM 822 N N . THR A 1 112 ? 9.434 -14.000 -17.500 1.00 88.69 112 THR A N 1
ATOM 823 C CA . THR A 1 112 ? 9.694 -14.186 -16.071 1.00 88.69 112 THR A CA 1
ATOM 824 C C . THR A 1 112 ? 9.664 -12.832 -15.371 1.00 88.69 112 THR A C 1
ATOM 826 O O . THR A 1 112 ? 10.341 -11.897 -15.791 1.00 88.69 112 THR A O 1
ATOM 829 N N . ILE A 1 113 ? 8.875 -12.725 -14.302 1.00 93.44 113 ILE A N 1
ATOM 830 C CA . ILE A 1 113 ? 8.909 -11.581 -13.388 1.00 93.44 113 ILE A CA 1
ATOM 831 C C . ILE A 1 113 ? 9.579 -12.047 -12.105 1.00 93.44 113 ILE A C 1
ATOM 833 O O . ILE A 1 113 ? 9.048 -12.906 -11.398 1.00 93.44 113 ILE A O 1
ATOM 837 N N . HIS A 1 114 ? 10.725 -11.457 -11.791 1.00 93.25 114 HIS A N 1
ATOM 838 C CA . HIS A 1 114 ? 11.375 -11.646 -10.502 1.00 93.25 114 HIS A CA 1
ATOM 839 C C . HIS A 1 114 ? 10.726 -10.718 -9.482 1.00 93.25 114 HIS A C 1
ATOM 841 O O . HIS A 1 114 ? 10.412 -9.564 -9.776 1.00 93.25 114 HIS A O 1
ATOM 847 N N . GLN A 1 115 ? 10.507 -11.206 -8.269 1.00 90.12 115 GLN A N 1
ATOM 848 C CA . GLN A 1 115 ? 9.907 -10.412 -7.205 1.00 90.12 115 GLN A CA 1
ATOM 849 C C . GLN A 1 115 ? 10.512 -10.781 -5.859 1.00 90.12 115 GLN A C 1
ATOM 851 O O . GLN A 1 115 ? 10.966 -11.907 -5.653 1.00 90.12 115 GLN A O 1
ATOM 856 N N . ILE A 1 116 ? 10.444 -9.852 -4.911 1.00 83.94 116 ILE A N 1
ATOM 857 C CA . ILE A 1 116 ? 10.654 -10.194 -3.508 1.00 83.94 116 ILE A CA 1
ATOM 858 C C . ILE A 1 116 ? 9.400 -10.901 -2.994 1.00 83.94 116 ILE A C 1
ATOM 860 O O . ILE A 1 116 ? 8.300 -10.354 -3.057 1.00 83.94 116 ILE A O 1
ATOM 864 N N . CYS A 1 117 ? 9.578 -12.105 -2.453 1.00 77.50 117 CYS A N 1
ATOM 865 C CA . CYS A 1 117 ? 8.480 -12.907 -1.910 1.00 77.50 117 CYS A CA 1
ATOM 866 C C . CYS A 1 117 ? 8.170 -12.613 -0.435 1.00 77.50 117 CYS A C 1
ATOM 868 O O . CYS A 1 117 ? 7.086 -12.955 0.021 1.00 77.50 117 CYS A O 1
ATOM 870 N N . ASN A 1 118 ? 9.093 -11.974 0.298 1.00 75.50 118 ASN A N 1
ATOM 871 C CA . ASN A 1 118 ? 8.958 -11.723 1.735 1.00 75.50 118 ASN A CA 1
ATOM 872 C C . ASN A 1 118 ? 9.008 -10.216 2.067 1.00 75.50 118 ASN A C 1
ATOM 874 O O . ASN A 1 118 ? 9.920 -9.523 1.601 1.00 75.50 118 ASN A O 1
ATOM 878 N N . PRO A 1 119 ? 8.096 -9.700 2.913 1.00 68.69 119 PRO A N 1
ATOM 879 C CA . PRO A 1 119 ? 8.176 -8.336 3.435 1.00 68.69 119 PRO A CA 1
ATOM 880 C C . PRO A 1 119 ? 9.548 -8.066 4.087 1.00 68.69 119 PRO A C 1
ATOM 882 O O . PRO A 1 119 ? 10.166 -8.999 4.605 1.00 68.69 119 PRO A O 1
ATOM 885 N N . PRO A 1 120 ? 10.058 -6.819 4.078 1.00 69.81 120 PRO A N 1
ATOM 886 C CA . PRO A 1 120 ? 9.347 -5.561 3.820 1.00 69.81 120 PRO A CA 1
ATOM 887 C C . PRO A 1 120 ? 9.391 -5.029 2.370 1.00 69.81 120 PRO A C 1
ATOM 889 O O . PRO A 1 120 ? 9.121 -3.848 2.171 1.00 69.81 120 PRO A O 1
ATOM 892 N N . TYR A 1 121 ? 9.707 -5.844 1.354 1.00 82.00 121 TYR A N 1
ATOM 893 C CA . TYR A 1 121 ? 9.692 -5.426 -0.067 1.00 82.00 121 TYR A CA 1
ATOM 894 C C . TYR A 1 121 ? 10.506 -4.142 -0.337 1.00 82.00 121 TYR A C 1
ATOM 896 O O . TYR A 1 121 ? 10.016 -3.162 -0.903 1.00 82.00 121 TYR A O 1
ATOM 904 N N . SER A 1 122 ? 11.750 -4.111 0.139 1.00 83.38 122 SER A N 1
ATOM 905 C CA . SER A 1 122 ? 12.570 -2.894 0.203 1.00 83.38 122 SER A CA 1
ATOM 906 C C . SER A 1 122 ? 13.576 -2.761 -0.949 1.00 83.38 122 SER A C 1
ATOM 908 O O . SER A 1 122 ? 13.980 -3.746 -1.565 1.00 83.38 122 SER A O 1
ATOM 910 N N . SER A 1 123 ? 14.035 -1.533 -1.220 1.00 87.75 123 SER A N 1
ATOM 911 C CA . SER A 1 123 ? 15.071 -1.267 -2.230 1.00 87.75 123 SER A CA 1
ATOM 912 C C . SER A 1 123 ? 16.385 -2.043 -2.004 1.00 87.75 123 SER A C 1
ATOM 914 O O . SER A 1 123 ? 16.914 -2.549 -2.988 1.00 87.75 123 SER A O 1
ATOM 916 N N . PRO A 1 124 ? 16.904 -2.221 -0.769 1.00 90.44 124 PRO A N 1
ATOM 917 C CA . PRO A 1 124 ? 18.058 -3.094 -0.524 1.00 90.44 124 PRO A CA 1
ATOM 918 C C . PRO A 1 124 ? 17.841 -4.545 -0.966 1.00 90.44 124 PRO A C 1
ATOM 920 O O . PRO A 1 124 ? 18.657 -5.085 -1.700 1.00 90.44 124 PRO A O 1
ATOM 923 N N . GLN A 1 125 ? 16.700 -5.146 -0.623 1.00 90.50 125 GLN A N 1
ATOM 924 C CA . GLN A 1 125 ? 16.383 -6.518 -1.038 1.00 90.50 125 GLN A CA 1
ATOM 925 C C . GLN A 1 125 ? 16.249 -6.647 -2.565 1.00 90.50 125 GLN A C 1
ATOM 927 O O . GLN A 1 125 ? 16.596 -7.681 -3.130 1.00 90.50 125 GLN A O 1
ATOM 932 N N . ILE A 1 126 ? 15.751 -5.604 -3.243 1.00 92.19 126 ILE A N 1
ATOM 933 C CA . ILE A 1 126 ? 15.690 -5.586 -4.709 1.00 92.19 126 ILE A CA 1
ATOM 934 C C . ILE A 1 126 ? 17.099 -5.544 -5.286 1.00 92.19 126 ILE A C 1
ATOM 936 O O . ILE A 1 126 ? 17.382 -6.244 -6.252 1.00 92.19 126 ILE A O 1
ATOM 940 N N . PHE A 1 127 ? 17.992 -4.759 -4.688 1.00 92.19 127 PHE A N 1
ATOM 941 C CA . PHE A 1 127 ? 19.380 -4.704 -5.120 1.00 92.19 127 PHE A CA 1
ATOM 942 C C . PHE A 1 127 ? 20.101 -6.048 -4.949 1.00 92.19 127 PHE A C 1
ATOM 944 O O . P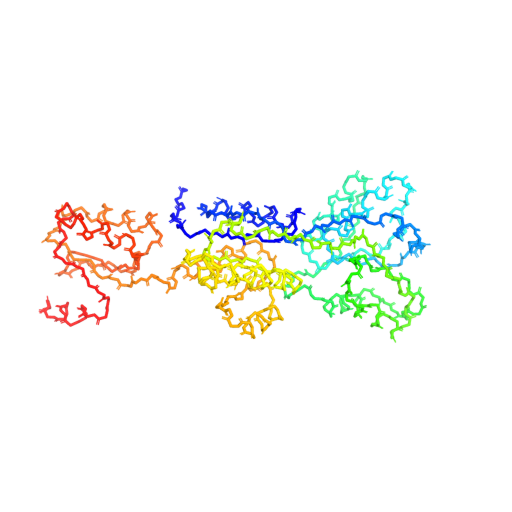HE A 1 127 ? 20.793 -6.480 -5.870 1.00 92.19 127 PHE A O 1
ATOM 951 N N . ASP A 1 128 ? 19.880 -6.744 -3.832 1.00 91.38 128 ASP A N 1
ATOM 952 C CA . ASP A 1 128 ? 20.423 -8.089 -3.604 1.00 91.38 128 ASP A CA 1
ATOM 953 C C . ASP A 1 128 ? 19.903 -9.095 -4.643 1.00 91.38 128 ASP A C 1
ATOM 955 O O . ASP A 1 128 ? 20.675 -9.887 -5.187 1.00 91.38 128 ASP A O 1
ATOM 959 N N . LEU A 1 129 ? 18.608 -9.026 -4.975 1.00 91.75 129 LEU A N 1
ATOM 960 C CA . LEU A 1 129 ? 18.006 -9.832 -6.038 1.00 91.75 129 LEU A CA 1
ATOM 961 C C . LEU A 1 129 ? 18.670 -9.556 -7.394 1.00 91.75 129 LEU A C 1
ATOM 963 O O . LEU A 1 129 ? 19.039 -10.501 -8.087 1.00 91.75 129 LEU A O 1
ATOM 967 N N . ILE A 1 130 ? 18.880 -8.284 -7.753 1.00 91.88 130 ILE A N 1
ATOM 968 C CA . ILE A 1 130 ? 19.575 -7.911 -8.995 1.00 91.88 130 ILE A CA 1
ATOM 969 C C . ILE A 1 130 ? 21.005 -8.471 -9.001 1.00 91.88 130 ILE A C 1
ATOM 971 O O . ILE A 1 130 ? 21.429 -9.047 -9.999 1.00 91.88 130 ILE A O 1
ATOM 975 N N . CYS A 1 131 ? 21.734 -8.372 -7.884 1.00 90.31 131 CYS A N 1
ATOM 976 C CA . CYS A 1 131 ? 23.078 -8.945 -7.755 1.00 90.31 131 CYS A CA 1
ATOM 977 C C . CYS A 1 131 ? 23.112 -10.462 -7.974 1.00 90.31 131 CYS A C 1
ATOM 979 O O . CYS A 1 131 ? 24.110 -10.966 -8.479 1.00 90.31 131 CYS A O 1
ATOM 981 N N . GLY A 1 132 ? 22.045 -11.182 -7.620 1.00 88.31 132 GLY A N 1
ATOM 982 C CA . GLY A 1 132 ? 21.922 -12.614 -7.901 1.00 88.31 132 GLY A CA 1
ATOM 983 C C . GLY A 1 132 ? 21.629 -12.943 -9.370 1.00 88.31 132 GLY A C 1
ATOM 984 O O . GLY A 1 132 ? 21.946 -14.045 -9.816 1.00 88.31 132 GLY A O 1
ATOM 985 N N . LEU A 1 133 ? 21.035 -12.008 -10.117 1.00 87.12 133 LEU A N 1
ATOM 986 C CA . LEU A 1 133 ? 20.685 -12.181 -11.531 1.00 87.12 133 LEU A CA 1
ATOM 987 C C . LEU A 1 133 ? 21.833 -11.799 -12.473 1.00 87.12 133 LEU A C 1
ATOM 989 O O . LEU A 1 133 ? 22.037 -12.464 -13.486 1.00 87.12 133 LEU A O 1
ATOM 993 N N . VAL A 1 134 ? 22.605 -10.762 -12.138 1.00 85.31 134 VAL A N 1
ATOM 994 C CA . VAL A 1 134 ? 23.746 -10.317 -12.952 1.00 85.31 134 VAL A CA 1
ATOM 995 C C . VAL A 1 134 ? 24.933 -11.260 -12.752 1.00 85.31 134 VAL A C 1
ATOM 997 O O . VAL A 1 134 ? 25.663 -11.177 -11.763 1.00 85.31 134 VAL A O 1
ATOM 1000 N N . GLN A 1 135 ? 25.156 -12.156 -13.713 1.00 67.94 135 GLN A N 1
ATOM 1001 C CA . GLN A 1 135 ? 26.298 -13.073 -13.728 1.00 67.94 135 GLN A CA 1
ATOM 1002 C C . GLN A 1 135 ? 27.508 -12.430 -14.433 1.00 67.94 135 GLN A C 1
ATOM 1004 O O . GLN A 1 135 ? 27.847 -12.811 -15.548 1.00 67.94 135 GLN A O 1
ATOM 1009 N N . GLY A 1 136 ? 28.166 -11.439 -13.818 1.00 69.12 136 GLY A N 1
ATOM 1010 C CA . GLY A 1 136 ? 29.364 -10.823 -14.416 1.00 69.12 136 GLY A CA 1
ATOM 1011 C C . GLY A 1 136 ? 29.676 -9.392 -13.972 1.00 69.12 136 GLY A C 1
ATOM 1012 O O . GLY A 1 136 ? 29.304 -8.965 -12.877 1.00 69.12 136 GLY A O 1
ATOM 1013 N N . GLU A 1 137 ? 30.402 -8.651 -14.820 1.00 73.38 137 GLU A N 1
ATOM 1014 C CA . GLU A 1 137 ? 30.674 -7.225 -14.606 1.00 73.38 137 GLU A CA 1
ATOM 1015 C C . GLU A 1 137 ? 29.439 -6.381 -14.941 1.00 73.38 137 GLU A C 1
ATOM 1017 O O . GLU A 1 137 ? 28.931 -6.405 -16.054 1.00 73.38 137 GLU A O 1
ATOM 1022 N N . TRP A 1 138 ? 29.016 -5.543 -13.999 1.00 80.69 138 TRP A N 1
ATOM 1023 C CA . TRP A 1 138 ? 27.873 -4.638 -14.159 1.00 80.69 138 TRP A CA 1
ATOM 1024 C C . TRP A 1 138 ? 28.113 -3.491 -15.154 1.00 80.69 138 TRP A C 1
ATOM 1026 O O . TRP A 1 138 ? 27.190 -2.744 -15.454 1.00 80.69 138 TRP A O 1
ATOM 1036 N N . LYS A 1 139 ? 29.343 -3.316 -15.654 1.00 71.69 139 LYS A N 1
ATOM 1037 C CA . LYS A 1 139 ? 29.725 -2.185 -16.518 1.00 71.69 139 LYS A CA 1
ATOM 1038 C C . LYS A 1 139 ? 29.007 -2.148 -17.863 1.00 71.69 139 LYS A C 1
ATOM 1040 O O . LYS A 1 139 ? 28.944 -1.090 -18.480 1.00 71.69 139 LYS A O 1
ATOM 1045 N N . GLU A 1 140 ? 28.503 -3.287 -18.319 1.00 76.56 140 GLU A N 1
ATOM 1046 C CA . GLU A 1 140 ? 27.749 -3.389 -19.571 1.00 76.56 140 GLU A CA 1
ATOM 1047 C C . GLU A 1 140 ? 26.231 -3.353 -19.336 1.00 76.56 140 GLU A C 1
ATOM 1049 O O . GLU A 1 140 ? 25.454 -3.293 -20.288 1.00 76.56 140 GLU A O 1
ATOM 1054 N N . GLU A 1 141 ? 25.795 -3.343 -18.073 1.00 86.31 141 GLU A N 1
ATOM 1055 C CA . GLU A 1 141 ? 24.383 -3.399 -17.726 1.00 86.31 141 GLU A CA 1
ATOM 1056 C C . GLU A 1 141 ? 23.726 -2.025 -17.821 1.00 86.31 141 GLU A C 1
ATOM 1058 O O . GLU A 1 141 ? 24.182 -1.040 -17.229 1.00 86.31 141 GLU A O 1
ATOM 1063 N N . LYS A 1 142 ? 22.589 -1.979 -18.519 1.00 93.19 142 LYS A N 1
ATOM 1064 C CA . LYS A 1 142 ? 21.714 -0.808 -18.553 1.00 93.19 142 LYS A CA 1
ATOM 1065 C C . LYS A 1 142 ? 20.460 -1.080 -17.737 1.00 93.19 142 LYS A C 1
ATOM 1067 O O . LYS A 1 142 ? 19.637 -1.918 -18.113 1.00 93.19 142 LYS A O 1
ATOM 1072 N N . MET A 1 143 ? 20.299 -0.355 -16.634 1.00 94.44 143 MET A N 1
ATOM 1073 C CA . MET A 1 143 ? 19.215 -0.564 -15.674 1.00 94.44 143 MET A CA 1
ATOM 1074 C C . MET A 1 143 ? 18.228 0.604 -15.686 1.00 94.44 143 MET A C 1
ATOM 1076 O O . MET A 1 143 ? 18.615 1.754 -15.489 1.00 94.44 143 MET A O 1
ATOM 1080 N N . ALA A 1 144 ? 16.937 0.308 -15.830 1.00 94.94 144 ALA A N 1
ATOM 1081 C CA . ALA A 1 144 ? 15.854 1.272 -15.661 1.00 94.94 144 ALA A CA 1
ATOM 1082 C C . ALA A 1 144 ? 15.111 1.048 -14.341 1.00 94.94 144 ALA A C 1
ATOM 1084 O O . ALA A 1 144 ? 14.717 -0.073 -14.023 1.00 94.94 144 ALA A O 1
ATOM 1085 N N . VAL A 1 145 ? 14.856 2.126 -13.597 1.00 96.00 145 VAL A N 1
ATOM 1086 C CA . VAL A 1 145 ? 14.017 2.104 -12.389 1.00 96.00 145 VAL A CA 1
ATOM 1087 C C . VAL A 1 145 ? 12.765 2.947 -12.627 1.00 96.00 145 VAL A C 1
ATOM 1089 O O . VAL A 1 145 ? 12.836 4.172 -12.723 1.00 96.00 145 VAL A O 1
ATOM 1092 N N . PHE A 1 146 ? 11.611 2.288 -12.719 1.00 94.81 146 PHE A N 1
ATOM 1093 C CA . PHE A 1 146 ? 10.292 2.874 -12.952 1.00 94.81 146 PHE A CA 1
ATOM 1094 C C . PHE A 1 146 ? 9.632 3.237 -11.619 1.00 94.81 146 PHE A C 1
ATOM 1096 O O . PHE A 1 146 ? 9.198 2.368 -10.854 1.00 94.81 146 PHE A O 1
ATOM 1103 N N . GLN A 1 147 ? 9.550 4.537 -11.335 1.00 93.94 147 GLN A N 1
ATOM 1104 C CA . GLN A 1 147 ? 9.156 5.058 -10.025 1.00 93.94 147 GLN A CA 1
ATOM 1105 C C . GLN A 1 147 ? 8.401 6.393 -10.110 1.00 93.94 147 GLN A C 1
ATOM 1107 O O . GLN A 1 147 ? 8.210 6.953 -11.189 1.00 93.94 147 GLN A O 1
ATOM 1112 N N . SER A 1 148 ? 7.936 6.902 -8.966 1.00 91.50 148 SER A N 1
ATOM 1113 C CA . SER A 1 148 ? 7.410 8.270 -8.870 1.00 91.50 148 SER A CA 1
ATOM 1114 C C . SER A 1 148 ? 8.519 9.311 -9.028 1.00 91.50 148 SER A C 1
ATOM 1116 O O . SER A 1 148 ? 9.680 9.017 -8.757 1.00 91.50 148 SER A O 1
ATOM 1118 N N . ASP A 1 149 ? 8.157 10.559 -9.308 1.00 87.19 149 ASP A N 1
ATOM 1119 C CA . ASP A 1 149 ? 9.079 11.705 -9.261 1.00 87.19 149 ASP A CA 1
ATOM 1120 C C . ASP A 1 149 ? 9.694 11.995 -7.877 1.00 87.19 149 ASP A C 1
ATOM 1122 O O . ASP A 1 149 ? 10.691 12.704 -7.785 1.00 87.19 149 ASP A O 1
ATOM 1126 N N . LYS A 1 150 ? 9.125 11.427 -6.808 1.00 82.06 150 LYS A N 1
ATOM 1127 C CA . LYS A 1 150 ? 9.674 11.427 -5.439 1.00 82.06 150 LYS A CA 1
ATOM 1128 C C . LYS A 1 150 ? 10.297 10.083 -5.036 1.00 82.06 150 LYS A C 1
ATOM 1130 O O . LYS A 1 150 ? 10.349 9.762 -3.849 1.00 82.06 150 LYS A O 1
ATOM 1135 N N . GLY A 1 151 ? 10.669 9.258 -6.015 1.00 76.75 151 GLY A N 1
ATOM 1136 C CA . GLY A 1 151 ? 11.300 7.961 -5.779 1.00 76.75 151 GLY A CA 1
ATOM 1137 C C . GLY A 1 151 ? 12.601 8.079 -4.980 1.00 76.75 151 GLY A C 1
ATOM 1138 O O . GLY A 1 151 ? 13.187 9.155 -4.874 1.00 76.75 151 GLY A O 1
ATOM 1139 N N . VAL A 1 152 ? 13.037 6.972 -4.379 1.00 76.19 152 VAL A N 1
ATOM 1140 C CA . VAL A 1 152 ? 14.285 6.933 -3.606 1.00 76.19 152 VAL A CA 1
ATOM 1141 C C . VAL A 1 152 ? 15.415 6.470 -4.520 1.00 76.19 152 VAL A C 1
ATOM 1143 O O . VAL A 1 152 ? 15.368 5.364 -5.052 1.00 76.19 152 VAL A O 1
ATOM 1146 N N . ASP A 1 153 ? 16.471 7.275 -4.629 1.00 87.06 153 ASP A N 1
ATOM 1147 C CA . ASP A 1 153 ? 17.603 7.026 -5.536 1.00 87.06 153 ASP A CA 1
ATOM 1148 C C . ASP A 1 153 ? 18.504 5.842 -5.141 1.00 87.06 153 ASP A C 1
ATOM 1150 O O . ASP A 1 153 ? 19.469 5.550 -5.842 1.00 87.06 153 ASP A O 1
ATOM 1154 N N . PHE A 1 154 ? 18.202 5.125 -4.054 1.00 92.00 154 PHE A N 1
ATOM 1155 C CA . PHE A 1 154 ? 19.040 4.048 -3.514 1.00 92.00 154 PHE A CA 1
ATOM 1156 C C . PHE A 1 154 ? 19.457 3.022 -4.581 1.00 92.00 154 PHE A C 1
ATOM 1158 O O . PHE A 1 154 ? 20.646 2.766 -4.743 1.00 92.00 154 PHE A O 1
ATOM 1165 N N . LEU A 1 155 ? 18.497 2.475 -5.341 1.00 91.75 155 LEU A N 1
ATOM 1166 C CA . LEU A 1 155 ? 18.776 1.480 -6.388 1.00 91.75 155 LEU A CA 1
ATOM 1167 C C . LEU A 1 155 ? 19.688 2.036 -7.485 1.00 91.75 155 LEU A C 1
ATOM 1169 O O . LEU A 1 155 ? 20.596 1.352 -7.947 1.00 91.75 155 LEU A O 1
ATOM 1173 N N . LEU A 1 156 ? 19.460 3.289 -7.881 1.00 93.56 156 LEU A N 1
ATOM 1174 C CA . LEU A 1 156 ? 20.242 3.957 -8.918 1.00 93.56 156 LEU A CA 1
ATOM 1175 C C . LEU A 1 156 ? 21.678 4.195 -8.449 1.00 93.56 156 LEU A C 1
ATOM 1177 O O . LEU A 1 156 ? 22.610 3.920 -9.201 1.00 93.56 156 LEU A O 1
ATOM 1181 N N . SER A 1 157 ? 21.857 4.673 -7.214 1.00 94.12 157 SER A N 1
ATOM 1182 C CA . SER A 1 157 ? 23.173 4.896 -6.609 1.00 94.12 157 SER A CA 1
ATOM 1183 C C . SER A 1 157 ? 23.958 3.593 -6.489 1.00 94.12 157 SER A C 1
ATOM 1185 O O . SER A 1 157 ? 25.085 3.521 -6.967 1.00 94.12 157 SER A O 1
ATOM 1187 N N . GLN A 1 158 ? 23.341 2.540 -5.947 1.00 94.00 158 GLN A N 1
ATOM 1188 C CA . GLN A 1 158 ? 23.990 1.237 -5.787 1.00 94.00 158 GLN A CA 1
ATOM 1189 C C . GLN A 1 158 ? 24.341 0.584 -7.135 1.00 94.00 158 GLN A C 1
ATOM 1191 O O . GLN A 1 158 ? 25.435 0.047 -7.296 1.00 94.00 158 GLN A O 1
ATOM 1196 N N . GLY A 1 159 ? 23.469 0.688 -8.145 1.00 91.81 159 GLY A N 1
ATOM 1197 C CA . GLY A 1 159 ? 23.781 0.210 -9.496 1.00 91.81 159 GLY A CA 1
ATOM 1198 C C . GLY A 1 159 ? 24.953 0.961 -10.142 1.00 91.81 159 GLY A C 1
ATOM 1199 O O . GLY A 1 159 ? 25.840 0.334 -10.720 1.00 91.81 159 GLY A O 1
ATOM 1200 N N . ARG A 1 160 ? 25.020 2.293 -9.981 1.00 94.00 160 ARG A N 1
ATOM 1201 C CA . ARG A 1 160 ? 26.139 3.110 -10.493 1.00 94.00 160 ARG A CA 1
ATOM 1202 C C . ARG A 1 160 ? 27.450 2.798 -9.782 1.00 94.00 160 ARG A C 1
ATOM 1204 O O . ARG A 1 160 ? 28.487 2.747 -10.432 1.00 94.00 160 ARG A O 1
ATOM 1211 N N . GLU A 1 161 ? 27.410 2.546 -8.474 1.00 93.00 161 GLU A N 1
ATOM 1212 C CA . GLU A 1 161 ? 28.577 2.098 -7.700 1.00 93.00 161 GLU A CA 1
ATOM 1213 C C . GLU A 1 161 ? 29.123 0.751 -8.201 1.00 93.00 161 GLU A C 1
ATOM 1215 O O . GLU A 1 161 ? 30.332 0.526 -8.164 1.00 93.00 161 GLU A O 1
ATOM 1220 N N . LYS A 1 162 ? 28.257 -0.128 -8.726 1.00 90.44 162 LYS A N 1
ATOM 1221 C CA . LYS A 1 162 ? 28.666 -1.368 -9.408 1.00 90.44 162 LYS A CA 1
ATOM 1222 C C . LYS A 1 162 ? 29.120 -1.152 -10.856 1.00 90.44 162 LYS A C 1
ATOM 1224 O O . LYS A 1 162 ? 29.760 -2.038 -11.414 1.00 90.44 162 LYS A O 1
ATOM 1229 N N . GLY A 1 163 ? 28.855 0.015 -11.440 1.00 90.81 163 GLY A N 1
ATOM 1230 C CA . GLY A 1 163 ? 29.276 0.396 -12.789 1.00 90.81 163 GLY A CA 1
ATOM 1231 C C . GLY A 1 163 ? 28.179 0.368 -13.855 1.00 90.81 163 GLY A C 1
ATOM 1232 O O . GLY A 1 163 ? 28.499 0.628 -15.008 1.00 90.81 163 GLY A O 1
ATOM 1233 N N . ALA A 1 164 ? 26.920 0.090 -13.500 1.00 91.56 164 ALA A N 1
ATOM 1234 C CA . ALA A 1 164 ? 25.816 0.075 -14.461 1.00 91.56 164 ALA A CA 1
ATOM 1235 C C . ALA A 1 164 ? 25.403 1.483 -14.928 1.00 91.56 164 ALA A C 1
ATOM 1237 O O . ALA A 1 164 ? 25.475 2.462 -14.174 1.00 91.56 164 ALA A O 1
ATOM 1238 N N . ASP A 1 165 ? 24.889 1.568 -16.159 1.00 93.56 165 ASP A N 1
ATOM 1239 C CA . ASP A 1 165 ? 24.203 2.757 -16.673 1.00 93.56 165 ASP A CA 1
ATOM 1240 C C . ASP A 1 165 ? 22.754 2.783 -16.155 1.00 93.56 165 ASP A C 1
ATOM 1242 O O . ASP A 1 165 ? 21.865 2.098 -16.668 1.00 93.56 165 ASP A O 1
ATOM 1246 N N . CYS A 1 166 ? 22.525 3.547 -15.082 1.00 94.00 166 CYS A N 1
ATOM 1247 C CA . CYS A 1 166 ? 21.258 3.567 -14.344 1.00 94.00 166 CYS A CA 1
ATOM 1248 C C . CYS A 1 166 ? 20.370 4.766 -14.696 1.00 94.00 166 CYS A C 1
ATOM 1250 O O . CYS A 1 166 ? 20.730 5.926 -14.440 1.00 94.00 166 CYS A O 1
ATOM 1252 N N . HIS A 1 167 ? 19.161 4.487 -15.184 1.00 94.19 167 HIS A N 1
ATOM 1253 C CA . HIS A 1 167 ? 18.173 5.471 -15.627 1.00 94.19 167 HIS A CA 1
ATOM 1254 C C . HIS A 1 167 ? 16.973 5.512 -14.674 1.00 94.19 167 HIS A C 1
ATOM 1256 O O . HIS A 1 167 ? 16.336 4.493 -14.407 1.00 94.19 167 HIS A O 1
ATOM 1262 N N . SER A 1 168 ? 16.635 6.707 -14.183 1.00 95.25 168 SER A N 1
ATOM 1263 C CA . SER A 1 168 ? 15.398 6.931 -13.424 1.00 95.25 168 SER A CA 1
ATOM 1264 C C . SER A 1 168 ? 14.257 7.261 -14.379 1.00 95.25 168 SER A C 1
ATOM 1266 O O . SER A 1 168 ? 14.319 8.274 -15.081 1.00 95.25 168 SER A O 1
ATOM 1268 N N . ILE A 1 169 ? 13.210 6.440 -14.382 1.00 94.00 169 ILE A N 1
ATOM 1269 C CA . ILE A 1 169 ? 12.024 6.628 -15.216 1.00 94.00 169 ILE A CA 1
ATOM 1270 C C . ILE A 1 169 ? 10.858 7.068 -14.330 1.00 94.00 169 ILE A C 1
ATOM 1272 O O . ILE A 1 169 ? 10.236 6.270 -13.622 1.00 94.00 169 ILE A O 1
ATOM 1276 N N . HIS A 1 170 ? 10.551 8.363 -14.366 1.00 93.94 170 HIS A N 1
ATOM 1277 C CA . HIS A 1 170 ? 9.486 8.971 -13.575 1.00 93.94 170 HIS A CA 1
ATOM 1278 C C . HIS A 1 170 ? 8.139 8.756 -14.263 1.00 93.94 170 HIS A C 1
ATOM 1280 O O . HIS A 1 170 ? 7.764 9.469 -15.194 1.00 93.94 170 HIS A O 1
ATOM 1286 N N . CYS A 1 171 ? 7.418 7.744 -13.791 1.00 93.25 171 CYS A N 1
ATOM 1287 C CA . CYS A 1 171 ? 6.175 7.266 -14.386 1.00 93.25 171 CYS A CA 1
ATOM 1288 C C . CYS A 1 171 ? 4.959 8.105 -13.990 1.00 93.25 171 CYS A C 1
ATOM 1290 O O . CYS A 1 171 ? 4.002 8.218 -14.756 1.00 93.25 171 CYS A O 1
ATOM 1292 N N . TYR A 1 172 ? 4.992 8.678 -12.791 1.00 91.75 172 TYR A N 1
ATOM 1293 C CA . TYR A 1 172 ? 3.906 9.478 -12.248 1.00 91.75 172 TYR A CA 1
ATOM 1294 C C . TYR A 1 172 ? 4.410 10.470 -11.200 1.00 91.75 172 TYR A C 1
ATOM 1296 O O . TYR A 1 172 ? 5.488 10.308 -10.621 1.00 91.75 172 TYR A O 1
ATOM 1304 N N . THR A 1 173 ? 3.574 11.461 -10.914 1.00 91.62 173 THR A N 1
ATOM 1305 C CA . THR A 1 173 ? 3.723 12.397 -9.801 1.00 91.62 173 THR A CA 1
ATOM 1306 C C . THR A 1 173 ? 2.627 12.154 -8.769 1.00 91.62 173 THR A C 1
ATOM 1308 O O . THR A 1 173 ? 1.473 11.894 -9.115 1.00 91.62 173 THR A O 1
ATOM 1311 N N . THR A 1 174 ? 2.984 12.266 -7.489 1.00 88.88 174 THR A N 1
ATOM 1312 C CA . THR A 1 174 ? 2.026 12.210 -6.376 1.00 88.88 174 THR A CA 1
ATOM 1313 C C . THR A 1 174 ? 1.652 13.624 -5.928 1.00 88.88 174 THR A C 1
ATOM 1315 O O . THR A 1 174 ? 2.426 14.305 -5.243 1.00 88.88 174 THR A O 1
ATOM 1318 N N . CYS A 1 175 ? 0.445 14.061 -6.281 1.00 90.44 175 CYS A N 1
ATOM 1319 C CA . CYS A 1 175 ? -0.096 15.368 -5.912 1.00 90.44 175 CYS A CA 1
ATOM 1320 C C . CYS A 1 175 ? -0.872 15.284 -4.588 1.00 90.44 175 CYS A C 1
ATOM 1322 O O . CYS A 1 175 ? -1.618 14.325 -4.395 1.00 90.44 175 CYS A O 1
ATOM 1324 N N . PRO A 1 176 ? -0.727 16.253 -3.669 1.00 91.62 176 PRO A N 1
ATOM 1325 C CA . PRO A 1 176 ? -1.553 16.305 -2.467 1.00 91.62 176 PRO A CA 1
ATOM 1326 C C . PRO A 1 176 ? -3.008 16.655 -2.812 1.00 91.62 176 PRO A C 1
ATOM 1328 O O . PRO A 1 176 ? -3.263 17.435 -3.729 1.00 91.62 176 PRO A O 1
ATOM 1331 N N . ILE A 1 177 ? -3.945 16.108 -2.044 1.00 91.06 177 ILE A N 1
ATOM 1332 C CA . ILE A 1 177 ? -5.343 16.535 -1.978 1.00 91.06 177 ILE A CA 1
ATOM 1333 C C . ILE A 1 177 ? -5.555 17.129 -0.586 1.00 91.06 177 ILE A C 1
ATOM 1335 O O . ILE A 1 177 ? -5.146 16.545 0.418 1.00 91.06 177 ILE A O 1
ATOM 1339 N N . THR A 1 178 ? -6.168 18.307 -0.528 1.00 86.50 178 THR A N 1
ATOM 1340 C CA . THR A 1 178 ? -6.509 18.986 0.725 1.00 86.50 178 THR A CA 1
ATOM 1341 C C . THR A 1 178 ? -8.008 18.939 0.942 1.00 86.50 178 THR A C 1
ATOM 1343 O O . THR A 1 178 ? -8.773 19.232 0.024 1.00 86.50 178 THR A O 1
ATOM 1346 N N . TYR A 1 179 ? -8.409 18.634 2.168 1.00 83.50 179 TYR A N 1
ATOM 1347 C CA . TYR A 1 179 ? -9.805 18.578 2.573 1.00 83.50 179 TYR A CA 1
ATOM 1348 C C . TYR A 1 179 ? -10.165 19.803 3.416 1.00 83.50 179 TYR A C 1
ATOM 1350 O O . TYR A 1 179 ? -9.345 20.218 4.243 1.00 83.50 179 TYR A O 1
ATOM 1358 N N . PRO A 1 180 ? -11.360 20.395 3.231 1.00 80.94 180 PRO A N 1
ATOM 1359 C CA . PRO A 1 180 ? -11.852 21.405 4.155 1.00 80.94 180 PRO A CA 1
ATOM 1360 C C . PRO A 1 180 ? -12.104 20.789 5.545 1.00 80.94 180 PRO A C 1
ATOM 1362 O O . PRO A 1 180 ? -12.352 19.580 5.634 1.00 80.94 180 PRO A O 1
ATOM 1365 N N . PRO A 1 181 ? -12.060 21.591 6.625 1.00 71.38 181 PRO A N 1
ATOM 1366 C CA . PRO A 1 181 ? -12.420 21.138 7.969 1.00 71.38 181 PRO A CA 1
ATOM 1367 C C . PRO A 1 181 ? -13.771 20.407 7.996 1.00 71.38 181 PRO A C 1
ATOM 1369 O O . PRO A 1 181 ? -14.656 20.725 7.202 1.00 71.38 181 PRO A O 1
ATOM 1372 N N . SER A 1 182 ? -13.900 19.405 8.868 1.00 71.81 182 SER A N 1
ATOM 1373 C CA . SER A 1 182 ? -15.135 18.625 9.086 1.00 71.81 182 SER A CA 1
ATOM 1374 C C . SER A 1 182 ? -15.684 17.844 7.876 1.00 71.81 182 SER A C 1
ATOM 1376 O O . SER A 1 182 ? -16.786 17.309 7.936 1.00 71.81 182 SER A O 1
ATOM 1378 N N . SER A 1 183 ? -14.946 17.752 6.763 1.00 82.38 183 SER A N 1
ATOM 1379 C CA . SER A 1 183 ? -15.419 17.054 5.549 1.00 82.38 183 SER A CA 1
ATOM 1380 C C . SER A 1 183 ? -15.138 15.554 5.509 1.00 82.38 183 SER A C 1
ATOM 1382 O O . SER A 1 183 ? -15.623 14.862 4.614 1.00 82.38 183 SER A O 1
ATOM 1384 N N . LEU A 1 184 ? -14.342 15.056 6.451 1.00 85.88 184 LEU A N 1
ATOM 1385 C CA . LEU A 1 184 ? -14.002 13.644 6.560 1.00 85.88 184 LEU A CA 1
ATOM 1386 C C . LEU A 1 184 ? -14.864 12.985 7.640 1.00 85.88 184 LEU A C 1
ATOM 1388 O O . LEU A 1 184 ? -15.273 13.658 8.580 1.00 85.88 184 LEU A O 1
ATOM 1392 N N . PRO A 1 185 ? -15.156 11.682 7.538 1.00 84.62 185 PRO A N 1
ATOM 1393 C CA . PRO A 1 185 ? -15.811 10.967 8.621 1.00 84.62 185 PRO A CA 1
ATOM 1394 C C . PRO A 1 185 ? -14.851 10.800 9.805 1.00 84.62 185 PRO A C 1
ATOM 1396 O O . PRO A 1 185 ? -13.668 10.487 9.626 1.00 84.62 185 PRO A O 1
ATOM 1399 N N . LEU A 1 186 ? -15.366 10.961 11.024 1.00 84.75 186 LEU A N 1
ATOM 1400 C CA . LEU A 1 186 ? -14.632 10.601 12.230 1.00 84.75 186 LEU A CA 1
ATOM 1401 C C . LEU A 1 186 ? -14.537 9.074 12.318 1.00 84.75 186 LEU A C 1
ATOM 1403 O O . LEU A 1 186 ? -15.548 8.391 12.446 1.00 84.75 186 LEU A O 1
ATOM 1407 N N . CYS A 1 187 ? -13.316 8.556 12.248 1.00 86.69 187 CYS A N 1
ATOM 1408 C CA . CYS A 1 187 ? -13.029 7.124 12.271 1.00 86.69 187 CYS A CA 1
ATOM 1409 C C . CYS A 1 187 ? -12.181 6.766 13.495 1.00 86.69 187 CYS A C 1
ATOM 1411 O O . CYS A 1 187 ? -11.437 7.608 14.012 1.00 86.69 187 CYS A O 1
ATOM 1413 N N . GLU A 1 188 ? -12.248 5.505 13.927 1.00 86.19 188 GLU A N 1
ATOM 1414 C CA . GLU A 1 188 ? -11.391 4.988 15.001 1.00 86.19 188 GLU A CA 1
ATOM 1415 C C . GLU A 1 188 ? -9.940 4.875 14.517 1.00 86.19 188 GLU A C 1
ATOM 1417 O O . GLU A 1 188 ? -9.001 5.212 15.243 1.00 86.19 188 GLU A O 1
ATOM 1422 N N . PHE A 1 189 ? -9.762 4.464 13.258 1.00 91.19 189 PHE A N 1
ATOM 1423 C CA . PHE A 1 189 ? -8.456 4.265 12.643 1.00 91.19 189 PHE A CA 1
ATOM 1424 C C . PHE A 1 189 ? -8.287 5.071 11.360 1.00 91.19 189 PHE A C 1
ATOM 1426 O O . PHE A 1 189 ? -9.224 5.236 10.581 1.00 91.19 189 PHE A O 1
ATOM 1433 N N . VAL A 1 190 ? -7.050 5.492 11.096 1.00 93.44 190 VAL A N 1
ATOM 1434 C CA . VAL A 1 190 ? -6.617 6.023 9.801 1.00 93.44 190 VAL A CA 1
ATOM 1435 C C . VAL A 1 190 ? -5.414 5.238 9.286 1.00 93.44 190 VAL A C 1
ATOM 1437 O O . VAL A 1 190 ? -4.427 5.054 9.999 1.00 93.44 190 VAL A O 1
ATOM 1440 N N . ILE A 1 191 ? -5.474 4.761 8.042 1.00 92.69 191 ILE A N 1
ATOM 1441 C CA . ILE A 1 191 ? -4.386 3.984 7.428 1.00 92.69 191 ILE A CA 1
ATOM 1442 C C . ILE A 1 191 ? -3.451 4.921 6.664 1.00 92.69 191 ILE A C 1
ATOM 1444 O O . ILE A 1 191 ? -3.844 5.520 5.662 1.00 92.69 191 ILE A O 1
ATOM 1448 N N . ILE A 1 192 ? -2.193 5.009 7.106 1.00 91.06 192 ILE A N 1
ATOM 1449 C CA . ILE A 1 192 ? -1.181 5.916 6.556 1.00 91.06 192 ILE A CA 1
ATOM 1450 C C . ILE A 1 192 ? -0.039 5.119 5.923 1.00 91.06 192 ILE A C 1
ATOM 1452 O O . ILE A 1 192 ? 0.783 4.514 6.612 1.00 91.06 192 ILE A O 1
ATOM 1456 N N . SER A 1 193 ? 0.041 5.178 4.591 1.00 86.31 193 SER A N 1
ATOM 1457 C CA . SER A 1 193 ? 0.995 4.408 3.774 1.00 86.31 193 SER A CA 1
ATOM 1458 C C . SER A 1 193 ? 2.238 5.180 3.329 1.00 86.31 193 SER A C 1
ATOM 1460 O O . SER A 1 193 ? 3.158 4.611 2.744 1.00 86.31 193 SER A O 1
ATOM 1462 N N . SER A 1 194 ? 2.303 6.485 3.609 1.00 86.12 194 SER A N 1
ATOM 1463 C CA . SER A 1 194 ? 3.471 7.311 3.295 1.00 86.12 194 SER A CA 1
ATOM 1464 C C . SER A 1 194 ? 3.624 8.492 4.251 1.00 86.12 194 SER A C 1
ATOM 1466 O O . SER A 1 194 ? 2.653 8.984 4.823 1.00 86.12 194 SER A O 1
ATOM 1468 N N . LEU A 1 195 ? 4.848 9.018 4.361 1.00 87.69 195 LEU A N 1
ATOM 1469 C CA . LEU A 1 195 ? 5.113 10.239 5.131 1.00 87.69 195 LEU A CA 1
ATOM 1470 C C . LEU A 1 195 ? 4.389 11.469 4.567 1.00 87.69 195 LEU A C 1
ATOM 1472 O O . LEU A 1 195 ? 4.014 12.359 5.323 1.00 87.69 195 LEU A O 1
ATOM 1476 N N . GLN A 1 196 ? 4.147 11.517 3.251 1.00 88.69 196 GLN A N 1
ATOM 1477 C CA . GLN A 1 196 ? 3.360 12.596 2.651 1.00 88.69 196 GLN A CA 1
ATOM 1478 C C . GLN A 1 196 ? 1.909 12.558 3.148 1.00 88.69 196 GLN A C 1
ATOM 1480 O O . GLN A 1 196 ? 1.368 13.599 3.509 1.00 88.69 196 GLN A O 1
ATOM 1485 N N . GLN A 1 197 ? 1.296 11.372 3.217 1.00 91.31 197 GLN A N 1
ATOM 1486 C CA . GLN A 1 197 ? -0.047 11.212 3.786 1.00 91.31 197 GLN A CA 1
ATOM 1487 C C . GLN A 1 197 ? -0.073 11.573 5.272 1.00 91.31 197 GLN A C 1
ATOM 1489 O O . GLN A 1 197 ? -0.973 12.295 5.685 1.00 91.31 197 GLN A O 1
ATOM 1494 N N . LEU A 1 198 ? 0.935 11.160 6.052 1.00 92.75 198 LEU A N 1
ATOM 1495 C CA . LEU A 1 198 ? 1.043 11.538 7.465 1.00 92.75 198 LEU A CA 1
ATOM 1496 C C . LEU A 1 198 ? 1.102 13.060 7.647 1.00 92.75 198 LEU A C 1
ATOM 1498 O O . LEU A 1 198 ? 0.412 13.617 8.499 1.00 92.75 198 LEU A O 1
ATOM 1502 N N . SER A 1 199 ? 1.908 13.740 6.829 1.00 92.06 199 SER A N 1
ATOM 1503 C CA . SER A 1 199 ? 2.021 15.198 6.868 1.00 92.06 199 SER A CA 1
ATOM 1504 C C . SER A 1 199 ? 0.689 15.869 6.536 1.00 92.06 199 SER A C 1
ATOM 1506 O O . SER A 1 199 ? 0.306 16.809 7.224 1.00 92.06 199 SER A O 1
ATOM 1508 N N . LEU A 1 200 ? -0.024 15.388 5.515 1.00 92.19 200 LEU A N 1
ATOM 1509 C CA . LEU A 1 200 ? -1.323 15.935 5.118 1.00 92.19 200 LEU A CA 1
ATOM 1510 C C . LEU A 1 200 ? -2.406 15.668 6.175 1.00 92.19 200 LEU A C 1
ATOM 1512 O O . LEU A 1 200 ? -3.180 16.571 6.481 1.00 92.19 200 LEU A O 1
ATOM 1516 N N . TRP A 1 201 ? -2.414 14.480 6.787 1.00 92.50 201 TRP A N 1
ATOM 1517 C CA . TRP A 1 201 ? -3.257 14.139 7.941 1.00 92.50 201 TRP A CA 1
ATOM 1518 C C . TRP A 1 201 ? -3.012 15.077 9.118 1.00 92.50 201 TRP A C 1
ATOM 1520 O O . TRP A 1 201 ? -3.938 15.678 9.661 1.00 92.50 201 TRP A O 1
ATOM 1530 N N . THR A 1 202 ? -1.742 15.294 9.444 1.00 90.69 202 THR A N 1
ATOM 1531 C CA . THR A 1 202 ? -1.339 16.218 10.501 1.00 90.69 202 THR A CA 1
ATOM 1532 C C . THR A 1 202 ? -1.820 17.636 10.192 1.00 90.69 202 THR A C 1
ATOM 1534 O O . THR A 1 202 ? -2.422 18.277 11.052 1.00 90.69 202 THR A O 1
ATOM 1537 N N . SER A 1 203 ? -1.622 18.132 8.966 1.00 89.69 203 SER A N 1
ATOM 1538 C CA . SER A 1 203 ? -2.114 19.452 8.551 1.00 89.69 203 SER A CA 1
ATOM 1539 C C . SER A 1 203 ? -3.639 19.561 8.615 1.00 89.69 203 SER A C 1
ATOM 1541 O O . SER A 1 203 ? -4.144 20.584 9.077 1.00 89.69 203 SER A O 1
ATOM 1543 N N . PHE A 1 204 ? -4.368 18.515 8.214 1.00 89.12 204 PHE A N 1
ATOM 1544 C CA . PHE A 1 204 ? -5.826 18.461 8.318 1.00 89.12 204 PHE A CA 1
ATOM 1545 C C . PHE A 1 204 ? -6.281 18.616 9.775 1.00 89.12 204 PHE A C 1
ATOM 1547 O O . PHE A 1 204 ? -7.063 19.521 10.072 1.00 89.12 204 PHE A O 1
ATOM 1554 N N . ILE A 1 205 ? -5.722 17.840 10.709 1.00 87.25 205 ILE A N 1
ATOM 1555 C CA . ILE A 1 205 ? -6.044 17.959 12.142 1.00 87.25 205 ILE A CA 1
ATOM 1556 C C . ILE A 1 205 ? -5.747 19.371 12.662 1.00 87.25 205 ILE A C 1
ATOM 1558 O O . ILE A 1 205 ? -6.593 19.981 13.311 1.00 87.25 205 ILE A O 1
ATOM 1562 N N . HIS A 1 206 ? -4.580 19.933 12.332 1.00 83.62 206 HIS A N 1
ATOM 1563 C CA . HIS A 1 206 ? -4.208 21.285 12.765 1.00 83.62 206 HIS A CA 1
ATOM 1564 C C . HIS A 1 206 ? -5.111 22.383 12.187 1.00 83.62 206 HIS A C 1
ATOM 1566 O O . HIS A 1 206 ? -5.281 23.432 12.806 1.00 83.62 206 HIS A O 1
ATOM 1572 N N . SER A 1 207 ? -5.663 22.182 10.990 1.00 79.44 207 SER A N 1
ATOM 1573 C CA . SER A 1 207 ? -6.625 23.125 10.412 1.00 79.44 207 SER A CA 1
ATOM 1574 C C . SER A 1 207 ? -7.982 23.067 11.118 1.00 79.44 207 SER A C 1
ATOM 1576 O O . SER A 1 207 ? -8.617 24.104 11.283 1.00 79.44 207 SER A O 1
ATOM 1578 N N . ASN A 1 208 ? -8.375 21.892 11.625 1.00 70.75 208 ASN A N 1
ATOM 1579 C CA . ASN A 1 208 ? -9.596 21.721 12.412 1.00 70.75 208 ASN A CA 1
ATOM 1580 C C . ASN A 1 208 ? -9.448 22.271 13.844 1.00 70.75 208 ASN A C 1
ATOM 1582 O O . ASN A 1 208 ? -10.423 22.749 14.405 1.00 70.75 208 ASN A O 1
ATOM 1586 N N . THR A 1 209 ? -8.243 22.294 14.433 1.00 64.62 209 THR A N 1
ATOM 1587 C CA . THR A 1 209 ? -8.008 22.832 15.796 1.00 64.62 209 THR A CA 1
ATOM 1588 C C . THR A 1 209 ? -8.010 24.353 15.903 1.00 64.62 209 THR A C 1
ATOM 1590 O O . THR A 1 209 ? -8.013 24.875 17.014 1.00 64.62 209 THR A O 1
ATOM 1593 N N . LYS A 1 210 ? -8.012 25.074 14.778 1.00 55.50 210 LYS A N 1
ATOM 1594 C CA . LYS A 1 210 ? -7.988 26.545 14.741 1.00 55.50 210 LYS A CA 1
ATOM 1595 C C . LYS A 1 210 ? -9.340 27.181 14.410 1.00 55.50 210 LYS A C 1
ATOM 1597 O O . LYS A 1 210 ? -9.391 28.402 14.266 1.00 55.50 210 LYS A O 1
ATOM 1602 N N . SER A 1 211 ? -10.407 26.391 14.268 1.00 48.84 211 SER A N 1
ATOM 1603 C CA . SER A 1 211 ? -11.744 26.955 14.075 1.00 48.84 211 SER A CA 1
ATOM 1604 C C . SER A 1 211 ? -12.197 27.657 15.366 1.00 48.84 211 SER A C 1
ATOM 1606 O O . SER A 1 211 ? -12.111 27.046 16.429 1.00 48.84 211 SER A O 1
ATOM 1608 N N . PRO A 1 212 ? -12.637 28.928 15.310 1.00 48.91 212 PRO A N 1
ATOM 1609 C CA . PRO A 1 212 ? -13.092 29.683 16.479 1.00 48.91 212 PRO A CA 1
ATOM 1610 C C . PRO A 1 212 ? -14.467 29.242 17.005 1.00 48.91 212 PRO A C 1
ATOM 1612 O O . PRO A 1 212 ? -14.900 29.756 18.033 1.00 48.91 212 PRO A O 1
ATOM 1615 N N . ASP A 1 213 ? -15.145 28.311 16.327 1.00 50.06 213 ASP A N 1
ATOM 1616 C CA . ASP A 1 213 ? -16.343 27.666 16.862 1.00 50.06 213 ASP A CA 1
ATOM 1617 C C . ASP A 1 213 ? -15.941 26.526 17.808 1.00 50.06 213 ASP A C 1
ATOM 1619 O O . ASP A 1 213 ? -15.440 25.483 17.391 1.00 50.06 213 ASP A O 1
ATOM 1623 N N . ASP A 1 214 ? -16.202 26.739 19.098 1.00 44.56 214 ASP A N 1
ATOM 1624 C CA . ASP A 1 214 ? -15.984 25.836 20.242 1.00 44.56 214 ASP A CA 1
ATOM 1625 C C . ASP A 1 214 ? -16.784 24.507 20.175 1.00 44.56 214 ASP A C 1
ATOM 1627 O O . ASP A 1 214 ? -16.908 23.775 21.163 1.00 44.56 214 ASP A O 1
ATOM 1631 N N . SER A 1 215 ? -17.338 24.140 19.018 1.00 47.94 215 SER A N 1
ATOM 1632 C CA . SER A 1 215 ? -18.072 22.891 18.830 1.00 47.94 215 SER A CA 1
ATOM 1633 C C . SER A 1 215 ? -17.119 21.715 18.569 1.00 47.94 215 SER A C 1
ATOM 1635 O O . SER A 1 215 ? -16.883 21.328 17.433 1.00 47.94 215 SER A O 1
ATOM 1637 N N . LEU A 1 216 ? -16.589 21.139 19.653 1.00 47.94 216 LEU A N 1
ATOM 1638 C CA . LEU A 1 216 ? -16.303 19.704 19.884 1.00 47.94 216 LEU A CA 1
ATOM 1639 C C . LEU A 1 216 ? -15.408 18.863 18.931 1.00 47.94 216 LEU A C 1
ATOM 1641 O O . LEU A 1 216 ? -14.911 17.833 19.382 1.00 47.94 216 LEU A O 1
ATOM 1645 N N . GLU A 1 217 ? -15.122 19.237 17.687 1.00 52.41 217 GLU A N 1
ATOM 1646 C CA . GLU A 1 217 ? -14.529 18.312 16.697 1.00 52.41 217 GLU A CA 1
ATOM 1647 C C . GLU A 1 217 ? -12.988 18.141 16.688 1.00 52.41 217 GLU A C 1
ATOM 1649 O O . GLU A 1 217 ? -12.514 17.035 16.407 1.00 52.41 217 GLU A O 1
ATOM 1654 N N . PRO A 1 218 ? -12.139 19.134 17.027 1.00 52.56 218 PRO A N 1
ATOM 1655 C CA . PRO A 1 218 ? -10.696 18.983 16.818 1.00 52.56 218 PRO A CA 1
ATOM 1656 C C . PRO A 1 218 ? -10.022 17.933 17.706 1.00 52.56 218 PRO A C 1
ATOM 1658 O O . PRO A 1 218 ? -9.032 17.315 17.310 1.00 52.56 218 PRO A O 1
ATOM 1661 N N . LYS A 1 219 ? -10.558 17.723 18.914 1.00 58.53 219 LYS A N 1
ATOM 1662 C CA . LYS A 1 219 ? -10.061 16.697 19.842 1.00 58.53 219 LYS A CA 1
ATOM 1663 C C . LYS A 1 219 ? -10.419 15.286 19.382 1.00 58.53 219 LYS A C 1
ATOM 1665 O O . LYS A 1 219 ? -9.723 14.352 19.759 1.00 58.53 219 LYS A O 1
ATOM 1670 N N . GLN A 1 220 ? -11.461 15.127 18.567 1.00 70.44 220 GLN A N 1
ATOM 1671 C CA . GLN A 1 220 ? -11.933 13.814 18.140 1.00 70.44 220 GLN A CA 1
ATOM 1672 C C . GLN A 1 220 ? -10.994 13.201 17.091 1.00 70.44 220 GLN A C 1
ATOM 1674 O O . GLN A 1 220 ? -10.574 12.061 17.251 1.00 70.44 220 GLN A O 1
ATOM 1679 N N . TYR A 1 221 ? -10.533 13.970 16.097 1.00 78.44 221 TYR A N 1
ATOM 1680 C CA . TYR A 1 221 ? -9.557 13.458 15.118 1.00 78.44 221 TYR A CA 1
ATOM 1681 C C . TYR A 1 221 ? -8.165 13.190 15.707 1.00 78.44 221 TYR A C 1
ATOM 1683 O O . TYR A 1 221 ? -7.412 12.383 15.168 1.00 78.44 221 TYR A O 1
ATOM 1691 N N . GLN A 1 222 ? -7.803 13.843 16.819 1.00 77.38 222 GLN A N 1
ATOM 1692 C CA . GLN A 1 222 ? -6.575 13.518 17.560 1.00 77.38 222 GLN A CA 1
ATOM 1693 C C . GLN A 1 222 ? -6.659 12.162 18.276 1.00 77.38 222 GLN A C 1
ATOM 1695 O O . GLN A 1 222 ? -5.622 11.574 18.576 1.00 77.38 222 GLN A O 1
ATOM 1700 N N . GLN A 1 223 ? -7.869 11.668 18.552 1.00 81.25 223 GLN A N 1
ATOM 1701 C CA . GLN A 1 223 ? -8.090 10.353 19.160 1.00 81.25 223 GLN A CA 1
ATOM 1702 C C . GLN A 1 223 ? -8.045 9.217 18.128 1.00 81.25 223 GLN A C 1
ATOM 1704 O O . GLN A 1 223 ? -7.895 8.058 18.517 1.00 81.25 223 GLN A O 1
ATOM 1709 N N . THR A 1 224 ? -8.132 9.531 16.829 1.00 87.94 224 THR A N 1
ATOM 1710 C CA . THR A 1 224 ? -8.004 8.553 15.743 1.00 87.94 224 THR A CA 1
ATOM 171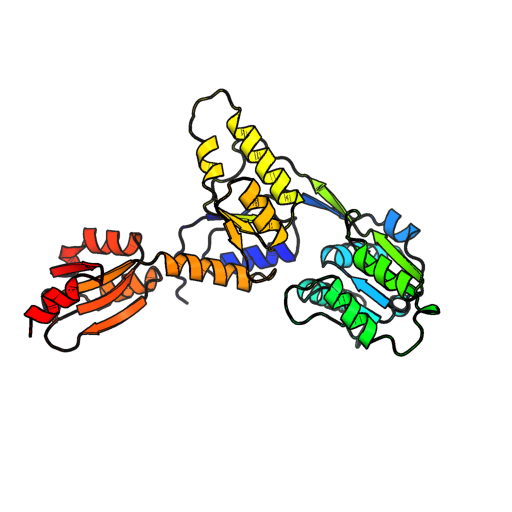1 C C . THR A 1 224 ? -6.610 7.921 15.763 1.00 87.94 224 THR A C 1
ATOM 1713 O O . THR A 1 224 ? -5.587 8.609 15.697 1.00 87.94 224 THR A O 1
ATOM 1716 N N . LYS A 1 225 ? -6.563 6.589 15.822 1.00 90.62 225 LYS A N 1
ATOM 1717 C CA . LYS A 1 225 ? -5.321 5.814 15.846 1.00 90.62 225 LYS A CA 1
ATOM 1718 C C . LYS A 1 225 ? -4.738 5.684 14.445 1.00 90.62 225 LYS A C 1
ATOM 1720 O O . LYS A 1 225 ? -5.439 5.353 13.489 1.00 90.62 225 LYS A O 1
ATOM 1725 N N . VAL A 1 226 ? -3.435 5.897 14.316 1.00 93.00 226 VAL A N 1
ATOM 1726 C CA . VAL A 1 226 ? -2.723 5.764 13.042 1.00 93.00 226 VAL A CA 1
ATOM 1727 C C . VAL A 1 226 ? -2.278 4.319 12.849 1.00 93.00 226 VAL A C 1
ATOM 1729 O O . VAL A 1 226 ? -1.480 3.801 13.623 1.00 93.00 226 VAL A O 1
ATOM 1732 N N . ILE A 1 227 ? -2.728 3.676 11.776 1.00 93.19 227 ILE A N 1
ATOM 1733 C CA . ILE A 1 227 ? -2.149 2.417 11.307 1.00 93.19 227 ILE A CA 1
ATOM 1734 C C . ILE A 1 227 ? -1.041 2.764 10.314 1.00 93.19 227 ILE A C 1
ATOM 1736 O O . ILE A 1 227 ? -1.293 3.114 9.157 1.00 93.19 227 ILE A O 1
ATOM 1740 N N . ALA A 1 228 ? 0.199 2.699 10.787 1.00 90.44 228 ALA A N 1
ATOM 1741 C CA . ALA A 1 228 ? 1.390 2.964 10.001 1.00 90.44 228 ALA A CA 1
ATOM 1742 C C . ALA A 1 228 ? 1.804 1.711 9.225 1.00 90.44 228 ALA A C 1
ATOM 1744 O O . ALA A 1 228 ? 1.932 0.629 9.793 1.00 90.44 228 ALA A O 1
ATOM 1745 N N . THR A 1 229 ? 2.089 1.849 7.931 1.00 85.94 229 THR A N 1
ATOM 1746 C CA . THR A 1 229 ? 2.503 0.695 7.109 1.00 85.94 229 THR A CA 1
ATOM 1747 C C . THR A 1 229 ? 4.004 0.411 7.152 1.00 85.94 229 THR A C 1
ATOM 1749 O O . THR A 1 229 ? 4.483 -0.462 6.444 1.00 85.94 229 THR A O 1
ATOM 1752 N N . SER A 1 230 ? 4.787 1.200 7.888 1.00 82.88 230 SER A N 1
ATOM 1753 C CA . SER A 1 230 ? 6.227 0.978 8.043 1.00 82.88 230 SER A CA 1
ATOM 1754 C C . SER A 1 230 ? 6.731 1.587 9.344 1.00 82.88 230 SER A C 1
ATOM 1756 O O . SER A 1 230 ? 6.179 2.584 9.815 1.00 82.88 230 SER A O 1
ATOM 1758 N N . GLN A 1 231 ? 7.841 1.056 9.865 1.00 83.88 231 GLN A N 1
ATOM 1759 C CA . GLN A 1 231 ? 8.496 1.588 11.064 1.00 83.88 231 GLN A CA 1
ATOM 1760 C C . GLN A 1 231 ? 8.848 3.074 10.917 1.00 83.88 231 GLN A C 1
ATOM 1762 O O . GLN A 1 231 ? 8.720 3.848 11.858 1.00 83.88 231 GLN A O 1
ATOM 1767 N N . ARG A 1 232 ? 9.244 3.497 9.710 1.00 84.62 232 ARG A N 1
ATOM 1768 C CA . ARG A 1 232 ? 9.557 4.901 9.424 1.00 84.62 232 ARG A CA 1
ATOM 1769 C C . ARG A 1 232 ? 8.337 5.806 9.600 1.00 84.62 232 ARG A C 1
ATOM 1771 O O . ARG A 1 232 ? 8.475 6.901 10.126 1.00 84.62 232 ARG A O 1
ATOM 1778 N N . ILE A 1 233 ? 7.162 5.368 9.148 1.00 89.19 233 ILE A N 1
ATOM 1779 C CA . ILE A 1 233 ? 5.913 6.124 9.316 1.00 89.19 233 ILE A CA 1
ATOM 1780 C C . ILE A 1 233 ? 5.490 6.114 10.784 1.00 89.19 233 ILE A C 1
ATOM 1782 O O . ILE A 1 233 ? 5.118 7.165 11.294 1.00 89.19 233 ILE A O 1
ATOM 1786 N N . LEU A 1 234 ? 5.596 4.962 11.455 1.00 91.31 234 LEU A N 1
ATOM 1787 C CA . LEU A 1 234 ? 5.279 4.813 12.875 1.00 91.31 234 LEU A CA 1
ATOM 1788 C C . LEU A 1 234 ? 6.062 5.825 13.717 1.00 91.31 234 LEU A C 1
ATOM 1790 O O . LEU A 1 234 ? 5.463 6.636 14.411 1.00 91.31 234 LEU A O 1
ATOM 1794 N N . SER A 1 235 ? 7.390 5.847 13.577 1.00 88.75 235 SER A N 1
ATOM 1795 C CA . SER A 1 235 ? 8.245 6.745 14.355 1.00 88.75 235 SER A CA 1
ATOM 1796 C C . SER A 1 235 ? 7.978 8.227 14.082 1.00 88.75 235 SER A C 1
ATOM 1798 O O . SER A 1 235 ? 8.105 9.045 14.988 1.00 88.75 235 SER A O 1
ATOM 1800 N N . GLU A 1 236 ? 7.610 8.608 12.855 1.00 91.31 236 GLU A N 1
ATOM 1801 C CA . GLU A 1 236 ? 7.216 9.994 12.562 1.00 91.31 236 GLU A CA 1
ATOM 1802 C C . GLU A 1 236 ? 5.826 10.334 13.121 1.00 91.31 236 GLU A C 1
ATOM 1804 O O . GLU A 1 236 ? 5.611 11.456 13.577 1.00 91.31 236 GLU A O 1
ATOM 1809 N N . ALA A 1 237 ? 4.891 9.382 13.140 1.00 92.38 237 ALA A N 1
ATOM 1810 C CA . ALA A 1 237 ? 3.567 9.581 13.725 1.00 92.38 237 ALA A CA 1
ATOM 1811 C C . ALA A 1 237 ? 3.640 9.699 15.259 1.00 92.38 237 ALA A C 1
ATOM 1813 O O . ALA A 1 237 ? 3.024 10.589 15.842 1.00 92.38 237 ALA A O 1
ATOM 1814 N N . GLU A 1 238 ? 4.470 8.888 15.915 1.00 91.44 238 GLU A N 1
ATOM 1815 C CA . GLU A 1 238 ? 4.714 8.965 17.361 1.00 91.44 238 GLU A CA 1
ATOM 1816 C C . GLU A 1 238 ? 5.331 10.309 17.776 1.00 91.44 238 GLU A C 1
ATOM 1818 O O . GLU A 1 238 ? 4.924 10.885 18.783 1.00 91.44 238 GLU A O 1
ATOM 1823 N N . LYS A 1 239 ? 6.243 10.881 16.971 1.00 91.38 239 LYS A N 1
ATOM 1824 C CA . LYS A 1 239 ? 6.753 12.253 17.188 1.00 91.38 239 LYS A CA 1
ATOM 1825 C C . LYS A 1 239 ? 5.647 13.311 17.129 1.00 91.38 239 LYS A C 1
ATOM 1827 O O . LYS A 1 239 ? 5.765 14.355 17.765 1.00 91.38 239 LYS A O 1
ATOM 1832 N N . GLY A 1 240 ? 4.590 13.044 16.364 1.00 85.25 240 GLY A N 1
ATOM 1833 C CA . GLY A 1 240 ? 3.373 13.850 16.301 1.00 85.25 240 GLY A CA 1
ATOM 1834 C C . GLY A 1 240 ? 2.389 13.605 17.452 1.00 85.25 240 GLY A C 1
ATOM 1835 O O . GLY A 1 240 ? 1.306 14.181 17.427 1.00 85.25 240 GLY A O 1
ATOM 1836 N N . ASN A 1 241 ? 2.749 12.783 18.448 1.00 86.94 241 ASN A N 1
ATOM 1837 C CA . ASN A 1 241 ? 1.907 12.342 19.568 1.00 86.94 241 ASN A CA 1
ATOM 1838 C C . ASN A 1 241 ? 0.650 11.556 19.153 1.00 86.94 241 ASN A C 1
ATOM 1840 O O . ASN A 1 241 ? -0.351 11.563 19.870 1.00 86.94 241 ASN A O 1
ATOM 1844 N N . PHE A 1 242 ? 0.683 10.866 18.011 1.00 88.31 242 PHE A N 1
ATOM 1845 C CA . PHE A 1 242 ? -0.402 9.968 17.621 1.00 88.31 242 PHE A CA 1
ATOM 1846 C C . PHE A 1 242 ? -0.306 8.626 18.356 1.00 88.31 242 PHE A C 1
ATOM 1848 O O . PHE A 1 242 ? 0.778 8.059 18.500 1.00 88.31 242 PHE A O 1
ATOM 1855 N N . SER A 1 243 ? -1.453 8.072 18.761 1.00 89.44 243 SER A N 1
ATOM 1856 C CA . SER A 1 243 ? -1.539 6.650 19.111 1.00 89.44 243 SER A CA 1
ATOM 1857 C C . SER A 1 243 ? -1.450 5.835 17.826 1.00 89.44 243 SER A C 1
ATOM 1859 O O . SER A 1 243 ? -2.192 6.101 16.878 1.00 89.44 243 SER A O 1
ATOM 1861 N N . CYS A 1 244 ? -0.526 4.879 17.770 1.00 90.56 244 CYS A N 1
ATOM 1862 C CA . CYS A 1 244 ? -0.199 4.201 16.526 1.00 90.56 244 CYS A CA 1
ATOM 1863 C C . CYS A 1 244 ? -0.183 2.677 16.662 1.00 90.56 244 CYS A C 1
ATOM 1865 O O . CYS A 1 244 ? 0.149 2.132 17.712 1.00 90.56 244 CYS A O 1
ATOM 1867 N N . LEU A 1 245 ? -0.485 2.003 15.556 1.00 90.44 245 LEU A N 1
ATOM 1868 C CA . LEU A 1 245 ? -0.267 0.578 15.339 1.00 90.44 245 LEU A CA 1
ATOM 1869 C C . LEU A 1 245 ? 0.632 0.403 14.114 1.00 90.44 245 LEU A C 1
ATOM 1871 O O . LEU A 1 245 ? 0.515 1.144 13.136 1.00 90.44 245 LEU A O 1
ATOM 1875 N N . LEU A 1 246 ? 1.515 -0.591 14.150 1.00 88.06 246 LEU A N 1
ATOM 1876 C CA . LEU A 1 246 ? 2.342 -0.960 13.006 1.00 88.06 246 LEU A CA 1
ATOM 1877 C C . LEU A 1 246 ? 1.695 -2.123 12.258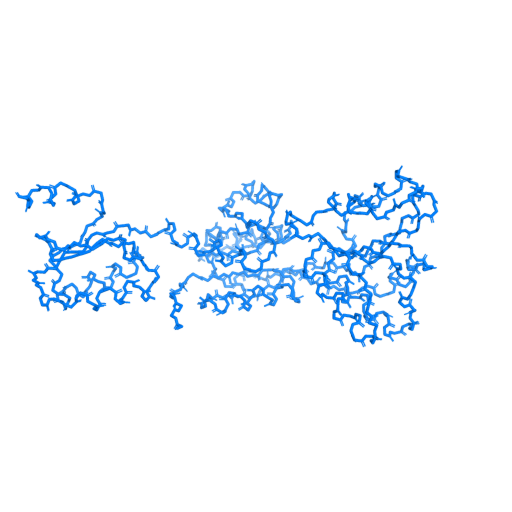 1.00 88.06 246 LEU A C 1
ATOM 1879 O O . LEU A 1 246 ? 1.507 -3.194 12.832 1.00 88.06 246 LEU A O 1
ATOM 1883 N N . SER A 1 247 ? 1.407 -1.933 10.972 1.00 85.06 247 SER A N 1
ATOM 1884 C CA . SER A 1 247 ? 1.071 -3.057 10.099 1.00 85.06 247 SER A CA 1
ATOM 1885 C C . SER A 1 247 ? 2.313 -3.921 9.873 1.00 85.06 247 SER A C 1
ATOM 1887 O O . SER A 1 247 ? 3.358 -3.377 9.498 1.00 85.06 247 SER A O 1
ATOM 1889 N N . PRO A 1 248 ? 2.231 -5.251 10.063 1.00 73.12 248 PRO A N 1
ATOM 1890 C CA . PRO A 1 248 ? 3.372 -6.141 9.866 1.00 73.12 248 PRO A CA 1
ATOM 1891 C C . PRO A 1 248 ? 3.797 -6.234 8.392 1.00 73.12 248 PRO A C 1
ATOM 1893 O O . PRO A 1 248 ? 4.935 -6.606 8.099 1.00 73.12 248 PRO A O 1
ATOM 1896 N N . SER A 1 249 ? 2.917 -5.864 7.457 1.00 72.12 249 SER A N 1
ATOM 1897 C CA . SER A 1 249 ? 3.233 -5.776 6.033 1.00 72.12 249 SER A CA 1
ATOM 1898 C C . SER A 1 249 ? 2.402 -4.693 5.316 1.00 72.12 249 SER A C 1
ATOM 1900 O O . SER A 1 249 ? 1.580 -3.992 5.911 1.00 72.12 249 SER A O 1
ATOM 1902 N N . HIS A 1 250 ? 2.628 -4.562 4.007 1.00 72.31 250 HIS A N 1
ATOM 1903 C CA . HIS A 1 250 ? 1.895 -3.660 3.116 1.00 72.31 250 HIS A CA 1
ATOM 1904 C C . HIS A 1 250 ? 0.712 -4.329 2.379 1.00 72.31 250 HIS A C 1
ATOM 1906 O O . HIS A 1 250 ? 0.166 -3.716 1.460 1.00 72.31 250 HIS A O 1
ATOM 1912 N N . ASP A 1 251 ? 0.335 -5.566 2.721 1.00 76.25 251 ASP A N 1
ATOM 1913 C CA . ASP A 1 251 ? -0.791 -6.282 2.098 1.00 76.25 251 ASP A CA 1
ATOM 1914 C C . ASP A 1 251 ? -2.086 -6.189 2.917 1.00 76.25 251 ASP A C 1
ATOM 1916 O O . ASP A 1 251 ? -2.066 -5.961 4.125 1.00 76.25 251 ASP A O 1
ATOM 1920 N N . ALA A 1 252 ? -3.220 -6.317 2.223 1.00 80.56 252 ALA A N 1
ATOM 1921 C CA . ALA A 1 252 ? -4.560 -6.096 2.764 1.00 80.56 252 ALA A CA 1
ATOM 1922 C C . ALA A 1 252 ? -4.908 -7.090 3.884 1.00 80.56 252 ALA A C 1
ATOM 1924 O O . ALA A 1 252 ? -5.507 -6.719 4.893 1.00 80.56 252 ALA A O 1
ATOM 1925 N N . GLU A 1 253 ? -4.487 -8.339 3.718 1.00 82.12 253 GLU A N 1
ATOM 1926 C CA . GLU A 1 253 ? -4.695 -9.441 4.648 1.00 82.12 253 GLU A CA 1
ATOM 1927 C C . GLU A 1 253 ? -4.015 -9.167 5.992 1.00 82.12 253 GLU A C 1
ATOM 19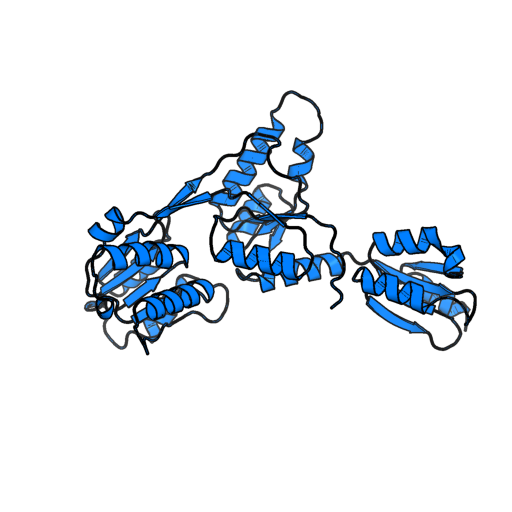29 O O . GLU A 1 253 ? -4.603 -9.389 7.053 1.00 82.12 253 GLU A O 1
ATOM 1934 N N . SER A 1 254 ? -2.806 -8.609 5.963 1.00 81.06 254 SER A N 1
ATOM 1935 C CA . SER A 1 254 ? -2.075 -8.228 7.168 1.00 81.06 254 SER A CA 1
ATOM 1936 C C . SER A 1 254 ? -2.732 -7.071 7.919 1.00 81.06 254 SER A C 1
ATOM 1938 O O . SER A 1 254 ? -2.738 -7.087 9.152 1.00 81.06 254 SER A O 1
ATOM 1940 N N . PHE A 1 255 ? -3.355 -6.110 7.220 1.00 83.44 255 PHE A N 1
ATOM 1941 C CA . PHE A 1 255 ? -4.166 -5.074 7.878 1.00 83.44 255 PHE A CA 1
ATOM 1942 C C . PHE A 1 255 ? -5.379 -5.677 8.576 1.00 83.44 255 PHE A C 1
ATOM 1944 O O . PHE A 1 255 ? -5.614 -5.393 9.748 1.00 83.44 255 PHE A O 1
ATOM 1951 N N . VAL A 1 256 ? -6.127 -6.538 7.883 1.00 83.56 256 VAL A N 1
ATOM 1952 C CA . VAL A 1 256 ? -7.283 -7.238 8.460 1.00 83.56 256 VAL A CA 1
ATOM 1953 C C . VAL A 1 256 ? -6.861 -8.046 9.687 1.00 83.56 256 VAL A C 1
ATOM 1955 O O . VAL A 1 256 ? -7.505 -7.965 10.731 1.00 83.56 256 VAL A O 1
ATOM 1958 N N . SER A 1 257 ? -5.761 -8.797 9.596 1.00 82.69 257 SER A N 1
ATOM 1959 C CA . SER A 1 257 ? -5.255 -9.601 10.709 1.00 82.69 257 SER A CA 1
ATOM 1960 C C . SER A 1 257 ? -4.832 -8.738 11.898 1.00 82.69 257 SER A C 1
ATOM 1962 O O . SER A 1 257 ? -5.127 -9.100 13.037 1.00 82.69 257 SER A O 1
ATOM 1964 N N . LEU A 1 258 ? -4.167 -7.601 11.659 1.00 85.50 258 LEU A N 1
ATOM 1965 C CA . LEU A 1 258 ? -3.812 -6.649 12.713 1.00 85.50 258 LEU A CA 1
ATOM 1966 C C . LEU A 1 258 ? -5.071 -6.152 13.428 1.00 85.50 258 LEU A C 1
ATOM 1968 O O . LEU A 1 258 ? -5.128 -6.177 14.654 1.00 85.50 258 LEU A O 1
ATOM 1972 N N . LEU A 1 259 ? -6.085 -5.744 12.671 1.00 82.88 259 LEU A N 1
ATOM 1973 C CA . LEU A 1 259 ? -7.330 -5.201 13.208 1.00 82.88 259 LEU A CA 1
ATOM 1974 C C . LEU A 1 259 ? -8.107 -6.247 14.008 1.00 82.88 259 LEU A C 1
ATOM 1976 O O . LEU A 1 259 ? -8.535 -5.966 15.125 1.00 82.88 259 LEU A O 1
ATOM 1980 N N . LYS A 1 260 ? -8.185 -7.482 13.501 1.00 77.88 260 LYS A N 1
ATOM 1981 C CA . LYS A 1 260 ? -8.731 -8.622 14.247 1.00 77.88 260 LYS A CA 1
ATOM 1982 C C . LYS A 1 260 ? -7.962 -8.859 15.541 1.00 77.88 260 LYS A C 1
ATOM 1984 O O . LYS A 1 260 ? -8.577 -8.990 16.589 1.00 77.88 260 LYS A O 1
ATOM 1989 N N . SER A 1 261 ? -6.628 -8.864 15.499 1.00 74.06 261 SER A N 1
ATOM 1990 C CA . SER A 1 261 ? -5.812 -9.070 16.702 1.00 74.06 261 SER A CA 1
ATOM 1991 C C . SER A 1 261 ? -5.973 -7.940 17.722 1.00 74.06 261 SER A C 1
ATOM 1993 O O . SER A 1 261 ? -6.008 -8.201 18.920 1.00 74.06 261 SER A O 1
ATOM 1995 N N . PHE A 1 262 ? -6.135 -6.698 17.256 1.00 73.69 262 PHE A N 1
ATOM 1996 C CA . PHE A 1 262 ? -6.391 -5.544 18.108 1.00 73.69 262 PHE A CA 1
ATOM 1997 C C . PHE A 1 262 ? -7.775 -5.629 18.759 1.00 73.69 262 PHE A C 1
ATOM 1999 O O . PHE A 1 262 ? -7.906 -5.379 19.954 1.00 73.69 262 PHE A O 1
ATOM 2006 N N . HIS A 1 263 ? -8.795 -6.030 17.997 1.00 68.06 263 HIS A N 1
ATOM 2007 C CA . HIS A 1 263 ? -10.135 -6.265 18.527 1.00 68.06 263 HIS A CA 1
ATOM 2008 C C . HIS A 1 263 ? -10.129 -7.393 19.572 1.00 68.06 263 HIS A C 1
ATOM 2010 O O . HIS A 1 263 ? -10.630 -7.205 20.676 1.00 68.06 263 HIS A O 1
ATOM 2016 N N . MET A 1 264 ? -9.458 -8.511 19.272 1.00 55.34 264 MET A N 1
ATOM 2017 C CA . MET A 1 264 ? -9.293 -9.651 20.183 1.00 55.34 264 MET A CA 1
ATOM 2018 C C . MET A 1 264 ? -8.523 -9.278 21.458 1.00 55.34 264 MET A C 1
ATOM 2020 O O . MET A 1 264 ? -8.863 -9.735 22.544 1.00 55.34 264 MET A O 1
ATOM 2024 N N . ALA A 1 265 ? -7.515 -8.407 21.360 1.00 56.00 265 ALA A N 1
ATOM 2025 C CA . ALA A 1 265 ? -6.758 -7.922 22.515 1.00 56.00 265 ALA A CA 1
ATOM 2026 C C . ALA A 1 265 ? -7.579 -7.019 23.455 1.00 56.00 265 ALA A C 1
ATOM 2028 O O . ALA A 1 265 ? -7.200 -6.856 24.614 1.00 56.00 265 ALA A O 1
ATOM 2029 N N . ASN A 1 266 ? -8.690 -6.453 22.976 1.00 59.56 266 ASN A N 1
ATOM 2030 C CA . ASN A 1 266 ? -9.625 -5.677 23.792 1.00 59.56 266 ASN A CA 1
ATOM 2031 C C . ASN A 1 266 ? -10.796 -6.519 24.322 1.00 59.56 266 ASN A C 1
ATOM 2033 O O . ASN A 1 266 ? -11.688 -5.967 24.965 1.00 59.56 266 ASN A O 1
ATOM 2037 N N . LEU A 1 267 ? -10.812 -7.836 24.085 1.00 62.69 267 LEU A N 1
ATOM 2038 C CA . LEU A 1 267 ? -11.801 -8.709 24.705 1.00 62.69 267 LEU A CA 1
ATOM 2039 C C . LEU A 1 267 ? -11.521 -8.830 26.202 1.00 62.69 267 LEU A C 1
ATOM 2041 O O . LEU A 1 267 ? -10.411 -9.136 26.644 1.00 62.69 267 LEU A O 1
ATOM 2045 N N . SER A 1 268 ? -12.567 -8.645 26.994 1.00 69.50 268 SER A N 1
ATOM 2046 C CA . SER A 1 268 ? -12.515 -8.877 28.429 1.00 69.50 268 SER A CA 1
ATOM 2047 C C . SER A 1 268 ? -12.904 -10.325 28.712 1.00 69.50 268 SER A C 1
ATOM 2049 O O . SER A 1 268 ? -13.880 -10.845 28.176 1.00 69.50 268 SER A O 1
ATOM 2051 N N . SER A 1 269 ? -12.119 -11.012 29.540 1.00 77.44 269 SER A N 1
ATOM 2052 C CA . SER A 1 269 ? -12.415 -12.400 29.912 1.00 77.44 269 SER A CA 1
ATOM 2053 C C . SER A 1 269 ? -13.447 -12.429 31.034 1.00 77.44 269 SER A C 1
ATOM 2055 O O . SER A 1 269 ? -13.223 -11.838 32.094 1.00 77.44 269 SER A O 1
ATOM 2057 N N . PHE A 1 270 ? -14.551 -13.139 30.816 1.00 78.50 270 PHE A N 1
ATOM 2058 C CA . PHE A 1 270 ? -15.638 -13.308 31.772 1.00 78.50 270 PHE A CA 1
ATOM 2059 C C . PHE A 1 270 ? -15.990 -14.776 31.978 1.00 78.50 270 PHE A C 1
ATOM 2061 O O . PHE A 1 270 ? -15.874 -15.603 31.077 1.00 78.50 270 PHE A O 1
ATOM 2068 N N . ILE A 1 271 ? -16.491 -15.090 33.168 1.00 81.06 271 ILE A N 1
ATOM 2069 C CA . ILE A 1 271 ? -17.143 -16.365 33.457 1.00 81.06 271 ILE A CA 1
ATOM 2070 C C . ILE A 1 271 ? -18.637 -16.130 33.578 1.00 81.06 271 ILE A C 1
ATOM 2072 O O . ILE A 1 271 ? -19.060 -15.283 34.357 1.00 81.06 271 ILE A O 1
ATOM 2076 N N . PHE A 1 272 ? -19.419 -16.916 32.844 1.00 82.56 272 PHE A N 1
ATOM 2077 C CA . PHE A 1 272 ? -20.875 -16.906 32.840 1.00 82.56 272 PHE A CA 1
ATOM 2078 C C . PHE A 1 272 ? -21.400 -18.106 33.623 1.00 82.56 272 PHE A C 1
ATOM 2080 O O . PHE A 1 272 ? -21.078 -19.256 33.310 1.00 82.56 272 PHE A O 1
ATOM 2087 N N . VAL A 1 273 ? -22.222 -17.841 34.640 1.00 82.19 273 VAL A N 1
ATOM 2088 C CA . VAL A 1 273 ? -22.835 -18.868 35.488 1.00 82.19 273 VAL A CA 1
ATOM 2089 C C . VAL A 1 273 ? -24.349 -18.786 35.384 1.00 82.19 273 VAL A C 1
ATOM 2091 O O . VAL A 1 273 ? -24.948 -17.744 35.648 1.00 82.19 273 VAL A O 1
ATOM 2094 N N . PHE A 1 274 ? -24.973 -19.909 35.052 1.00 82.81 274 PHE A N 1
ATOM 2095 C CA . PHE A 1 274 ? -26.410 -20.038 34.841 1.00 82.81 274 PHE A CA 1
ATOM 2096 C C . PHE A 1 274 ? -27.093 -20.671 36.055 1.00 82.81 274 PHE A C 1
ATOM 2098 O O . PHE A 1 274 ? -26.481 -21.426 36.814 1.00 82.81 274 PHE A O 1
ATOM 2105 N N . GLU A 1 275 ? -2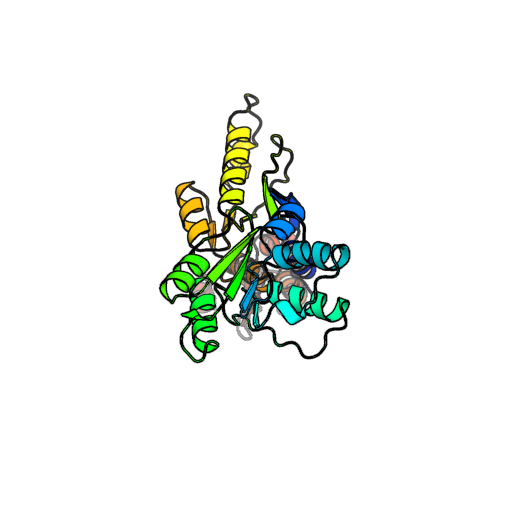8.369 -20.347 36.260 1.00 78.88 275 GLU A N 1
ATOM 2106 C CA . GLU A 1 275 ? -29.128 -20.779 37.439 1.00 78.88 275 GLU A CA 1
ATOM 2107 C C . GLU A 1 275 ? -29.365 -22.295 37.488 1.00 78.88 275 GLU A C 1
ATOM 2109 O O . GLU A 1 275 ? -29.386 -22.876 38.574 1.00 78.88 275 GLU A O 1
ATOM 2114 N N . ASN A 1 276 ? -29.523 -22.949 36.336 1.00 77.12 276 ASN A N 1
ATOM 2115 C CA . ASN A 1 276 ? -29.819 -24.378 36.227 1.00 77.12 276 ASN A CA 1
ATOM 2116 C C . ASN A 1 276 ? -29.384 -24.953 34.862 1.00 77.12 276 ASN A C 1
ATOM 2118 O O . ASN A 1 276 ? -28.861 -24.243 34.001 1.00 77.12 276 ASN A O 1
ATOM 2122 N N . GLU A 1 277 ? -29.525 -26.269 34.676 1.00 65.25 277 GLU A N 1
ATOM 2123 C CA . GLU A 1 277 ? -29.119 -26.955 33.437 1.00 65.25 277 GLU A CA 1
ATOM 2124 C C . GLU A 1 277 ? -30.027 -26.652 32.233 1.00 65.25 277 GLU A C 1
ATOM 2126 O O . GLU A 1 277 ? -29.576 -26.817 31.106 1.00 65.25 277 GLU A O 1
ATOM 2131 N N . GLY A 1 278 ? -31.251 -26.158 32.462 1.00 64.38 278 GLY A N 1
ATOM 2132 C CA . GLY A 1 278 ? -32.221 -25.790 31.420 1.00 64.38 278 GLY A CA 1
ATOM 2133 C C . GLY A 1 278 ? -32.167 -24.329 30.958 1.00 64.38 278 GLY A C 1
ATOM 2134 O O . GLY A 1 278 ? -33.028 -23.911 30.190 1.00 64.38 278 GLY A O 1
ATOM 2135 N N . ALA A 1 279 ? -31.200 -23.546 31.443 1.00 76.19 279 ALA A N 1
ATOM 2136 C CA . ALA A 1 279 ? -30.972 -22.179 30.990 1.00 76.19 279 ALA A CA 1
ATOM 2137 C C . ALA A 1 279 ? -30.532 -22.140 29.516 1.00 76.19 279 ALA A C 1
ATOM 2139 O O . ALA A 1 279 ? -29.842 -23.050 29.051 1.00 76.19 279 ALA A O 1
ATOM 2140 N N . ASP A 1 280 ? -30.883 -21.064 28.804 1.00 81.88 280 ASP A N 1
ATOM 2141 C CA . ASP A 1 280 ? -30.541 -20.847 27.390 1.00 81.88 280 ASP A CA 1
ATOM 2142 C C . ASP A 1 280 ? -29.055 -20.481 27.207 1.00 81.88 280 ASP A C 1
ATOM 2144 O O . ASP A 1 280 ? -28.680 -19.362 26.852 1.00 81.88 280 ASP A O 1
ATOM 2148 N N . LYS A 1 281 ? -28.185 -21.444 27.517 1.00 83.94 281 LYS A N 1
ATOM 2149 C CA . LYS A 1 281 ? -26.730 -21.326 27.370 1.00 83.94 281 LYS A CA 1
ATOM 2150 C C . LYS A 1 281 ? -26.345 -21.172 25.912 1.00 83.94 281 LYS A C 1
ATOM 2152 O O . LYS A 1 281 ? -25.495 -20.348 25.599 1.00 83.94 281 LYS A O 1
ATOM 2157 N N . GLU A 1 282 ? -26.988 -21.944 25.039 1.00 85.44 282 GLU A N 1
ATOM 2158 C CA . GLU A 1 282 ? -26.749 -21.893 23.599 1.00 85.44 282 GLU A CA 1
ATOM 2159 C C . GLU A 1 282 ? -27.070 -20.504 23.042 1.00 85.44 282 GLU A C 1
ATOM 2161 O O . GLU A 1 282 ? -26.301 -19.994 22.231 1.00 85.44 282 GLU A O 1
ATOM 2166 N N . GLY A 1 283 ? -28.127 -19.842 23.528 1.00 87.12 283 GLY A N 1
ATOM 2167 C CA . GLY A 1 283 ? -28.443 -18.462 23.169 1.00 87.12 283 GLY A CA 1
ATOM 2168 C C . GLY A 1 283 ? -27.347 -17.469 23.557 1.00 87.12 283 GLY A C 1
ATOM 2169 O O . GLY A 1 283 ? -26.961 -16.637 22.735 1.00 87.12 283 GLY A O 1
ATOM 2170 N N . VAL A 1 284 ? -26.796 -17.570 24.773 1.00 86.25 284 VAL A N 1
ATOM 2171 C CA . VAL A 1 284 ? -25.679 -16.709 25.211 1.00 86.25 284 VAL A CA 1
ATOM 2172 C C . VAL A 1 284 ? -24.400 -17.018 24.434 1.00 86.25 284 VAL A C 1
ATOM 2174 O O . VAL A 1 284 ? -23.719 -16.098 23.994 1.00 86.25 284 VAL A O 1
ATOM 2177 N N . GLU A 1 285 ? -24.077 -18.291 24.215 1.00 89.88 285 GLU A N 1
ATOM 2178 C CA . GLU A 1 285 ? -22.905 -18.694 23.431 1.00 89.88 285 GLU A CA 1
ATOM 2179 C C . GLU A 1 285 ? -22.997 -18.216 21.990 1.00 89.88 285 GLU A C 1
ATOM 2181 O O . GLU A 1 285 ? -22.032 -17.674 21.458 1.00 89.88 285 GLU A O 1
ATOM 2186 N N . HIS A 1 286 ? -24.164 -18.370 21.367 1.00 87.12 286 HIS A N 1
ATOM 2187 C CA . HIS A 1 286 ? -24.397 -17.884 20.019 1.00 87.12 286 HIS A CA 1
ATOM 2188 C C . HIS A 1 286 ? -24.239 -16.365 19.953 1.00 87.12 286 HIS A C 1
ATOM 2190 O O . HIS A 1 286 ? -23.676 -15.863 18.987 1.00 87.12 286 HIS A O 1
ATOM 2196 N N . LEU A 1 287 ? -24.696 -15.627 20.968 1.00 85.94 287 LEU A N 1
ATOM 2197 C CA . LEU A 1 287 ? -24.542 -14.174 21.031 1.00 85.94 287 LEU A CA 1
ATOM 2198 C C . LEU A 1 287 ? -23.065 -13.772 21.156 1.00 85.94 287 LEU A C 1
ATOM 2200 O O . LEU A 1 287 ? -22.599 -12.936 20.389 1.00 85.94 287 LEU A O 1
ATOM 2204 N N . ILE A 1 288 ? -22.313 -14.424 22.048 1.00 84.94 288 ILE A N 1
ATOM 2205 C CA . ILE A 1 288 ? -20.872 -14.187 22.228 1.00 84.94 288 ILE A CA 1
ATOM 2206 C C . ILE A 1 288 ? -20.105 -14.490 20.939 1.00 84.94 288 ILE A C 1
ATOM 2208 O O . ILE A 1 288 ? -19.319 -13.665 20.485 1.00 84.94 288 ILE A O 1
ATOM 2212 N N . LEU A 1 289 ? -20.353 -15.648 20.323 1.00 82.12 289 LEU A N 1
ATOM 2213 C CA . LEU A 1 289 ? -19.684 -16.054 19.086 1.00 82.12 289 LEU A CA 1
ATOM 2214 C C . LEU A 1 289 ? -20.079 -15.161 17.900 1.00 82.12 289 LEU A C 1
ATOM 2216 O O . LEU A 1 289 ? -19.240 -14.864 17.050 1.00 82.12 289 LEU A O 1
ATOM 2220 N N . ALA A 1 290 ? -21.338 -14.716 17.833 1.00 77.50 290 ALA A N 1
ATOM 2221 C CA . ALA A 1 290 ? -21.810 -13.804 16.792 1.00 77.50 290 ALA A CA 1
ATOM 2222 C C . ALA A 1 290 ? -21.174 -12.410 16.896 1.00 77.50 290 ALA A C 1
ATOM 2224 O O . ALA A 1 290 ? -20.978 -11.766 15.868 1.00 77.50 290 ALA A O 1
ATOM 2225 N N . ASP A 1 291 ? -20.817 -11.966 18.103 1.00 73.94 291 ASP A N 1
ATOM 2226 C CA . ASP A 1 291 ? -20.141 -10.684 18.334 1.00 73.94 291 ASP A CA 1
ATOM 2227 C C . ASP A 1 291 ? -18.605 -10.807 18.334 1.00 73.94 291 ASP A C 1
ATOM 2229 O O . ASP A 1 291 ? -17.897 -9.875 18.693 1.00 73.94 291 ASP A O 1
ATOM 2233 N N . GLY A 1 292 ? -18.067 -11.957 17.911 1.00 69.56 292 GLY A N 1
ATOM 2234 C CA . GLY A 1 292 ? -16.624 -12.171 17.778 1.00 69.56 292 GLY A CA 1
ATOM 2235 C C . GLY A 1 292 ? -15.899 -12.527 19.078 1.00 69.56 292 GLY A C 1
ATOM 2236 O O . GLY A 1 292 ? -14.672 -12.525 19.098 1.00 69.56 292 GLY A O 1
ATOM 2237 N N . GLY A 1 293 ? -16.624 -12.852 20.147 1.00 77.00 293 GLY A N 1
ATOM 2238 C CA . GLY A 1 293 ? -16.053 -13.461 21.344 1.00 77.00 293 GLY A CA 1
ATOM 2239 C C . GLY A 1 293 ? -15.681 -14.935 21.142 1.00 77.00 293 GLY A C 1
ATOM 2240 O O . GLY A 1 293 ? -16.006 -15.558 20.131 1.00 77.00 293 GLY A O 1
ATOM 2241 N N . GLU A 1 294 ? -15.021 -15.522 22.136 1.00 84.19 294 GLU A N 1
ATOM 2242 C CA . GLU A 1 294 ? -14.560 -16.914 22.103 1.00 84.19 294 GLU A CA 1
ATOM 2243 C C . GLU A 1 294 ? -14.937 -17.642 23.394 1.00 84.19 294 GLU A C 1
ATOM 2245 O O . GLU A 1 294 ? -14.697 -17.136 24.489 1.00 84.19 294 GLU A O 1
ATOM 2250 N N . ILE A 1 295 ? -15.474 -18.863 23.283 1.00 86.00 295 ILE A N 1
ATOM 2251 C CA . ILE A 1 295 ? -15.676 -19.745 24.441 1.00 86.00 295 ILE A CA 1
ATOM 2252 C C . ILE A 1 295 ? -14.345 -20.411 24.787 1.00 86.00 295 ILE A C 1
ATOM 2254 O O . ILE A 1 295 ? -13.940 -21.386 24.157 1.00 86.00 295 ILE A O 1
ATOM 2258 N N . THR A 1 296 ? -13.677 -19.906 25.819 1.00 82.56 296 THR A N 1
ATOM 2259 C CA . THR A 1 296 ? -12.340 -20.368 26.210 1.00 82.56 296 THR A CA 1
ATOM 2260 C C . THR A 1 296 ? -12.384 -21.627 27.068 1.00 82.56 296 THR A C 1
ATOM 2262 O O . THR A 1 296 ? -11.434 -22.414 27.077 1.00 82.56 296 THR A O 1
ATOM 2265 N N . ARG A 1 297 ? -13.477 -21.848 27.815 1.00 82.19 297 ARG A N 1
ATOM 2266 C CA . ARG A 1 297 ? -13.606 -23.016 28.696 1.00 82.19 297 ARG A CA 1
ATOM 2267 C C . ARG A 1 297 ? -15.052 -23.359 29.015 1.00 82.19 297 ARG A C 1
ATOM 2269 O O . ARG A 1 297 ? -15.833 -22.483 29.353 1.00 82.19 297 ARG A O 1
ATOM 2276 N N . ARG A 1 298 ? -15.385 -24.651 29.043 1.00 85.06 298 ARG A N 1
ATOM 2277 C CA . ARG A 1 298 ? -16.682 -25.155 29.530 1.00 85.06 298 ARG A CA 1
ATOM 2278 C C . ARG A 1 298 ? -16.523 -25.832 30.888 1.00 85.06 298 ARG A C 1
ATOM 2280 O O . ARG A 1 298 ? -15.528 -26.522 31.122 1.00 85.06 298 ARG A O 1
ATOM 2287 N N . TYR A 1 299 ? -17.490 -25.637 31.782 1.00 77.81 299 TYR A N 1
ATOM 2288 C CA . TYR A 1 299 ? -17.516 -26.292 33.088 1.00 77.81 299 TYR A CA 1
ATOM 2289 C C . TYR A 1 299 ? -18.552 -27.421 33.071 1.00 77.81 299 TYR A C 1
ATOM 2291 O O . TYR A 1 299 ? -19.748 -27.177 32.960 1.00 77.81 299 TYR A O 1
ATOM 2299 N N . GLU A 1 300 ? -18.085 -28.669 33.159 1.00 66.25 300 GLU A N 1
ATOM 2300 C CA . GLU A 1 300 ? -18.939 -29.866 33.041 1.00 66.25 300 GLU A CA 1
ATOM 2301 C C . GLU A 1 300 ? -19.339 -30.479 34.398 1.00 66.25 300 GLU A C 1
ATOM 2303 O O . GLU A 1 300 ? -20.139 -31.410 34.447 1.00 66.25 300 GLU A O 1
ATOM 2308 N N . LYS A 1 301 ? -18.789 -29.992 35.522 1.00 64.62 301 LYS A N 1
ATOM 2309 C CA . LYS A 1 301 ? -19.099 -30.490 36.876 1.00 64.62 301 LYS A CA 1
ATOM 2310 C C . LYS A 1 301 ? -19.160 -29.354 37.897 1.00 64.62 301 LYS A C 1
ATOM 2312 O O . LYS A 1 301 ? -18.230 -28.558 37.987 1.00 64.62 301 LYS A O 1
ATOM 2317 N N . GLY A 1 302 ? -20.234 -29.311 38.690 1.00 62.84 302 GLY A N 1
ATOM 2318 C CA . GLY A 1 302 ? -20.414 -28.400 39.835 1.00 62.84 302 GLY A CA 1
ATOM 2319 C C . GLY A 1 302 ? -20.912 -26.988 39.495 1.00 62.84 302 GLY A C 1
ATOM 2320 O O . GLY A 1 302 ? -21.518 -26.342 40.344 1.00 62.84 302 GLY A O 1
ATOM 2321 N N . LEU A 1 303 ? -20.723 -26.526 38.256 1.00 67.38 303 LEU A N 1
ATOM 2322 C CA . LEU A 1 303 ? -21.180 -25.224 37.766 1.00 67.38 303 LEU A CA 1
ATOM 2323 C C . LEU A 1 303 ? -21.780 -25.369 36.368 1.00 67.38 303 LEU A C 1
ATOM 2325 O O . LEU A 1 303 ? -21.124 -25.852 35.452 1.00 67.38 303 LEU A O 1
ATOM 2329 N N . SER A 1 304 ? -23.017 -24.910 36.208 1.00 80.06 304 SER A N 1
ATOM 2330 C CA . SER A 1 304 ? -23.690 -24.789 34.916 1.00 80.06 304 SER A CA 1
ATOM 2331 C C . SER A 1 304 ? -23.191 -23.503 34.242 1.00 80.06 304 SER A C 1
ATOM 2333 O O . SER A 1 304 ? -23.732 -22.434 34.512 1.00 80.06 304 SER A O 1
ATOM 2335 N N . GLY A 1 305 ? -22.115 -23.560 33.446 1.00 84.62 305 GLY A N 1
ATOM 2336 C CA . GLY A 1 305 ? -21.529 -22.346 32.857 1.00 84.62 305 GLY A CA 1
ATOM 2337 C C . GLY A 1 305 ? -20.287 -22.535 31.989 1.00 84.62 305 GLY A C 1
ATOM 2338 O O . GLY A 1 305 ? -19.828 -23.654 31.752 1.00 84.62 305 GLY A O 1
ATOM 2339 N N . PHE A 1 306 ? -19.731 -21.415 31.530 1.00 86.06 306 PHE A N 1
ATOM 2340 C CA . PHE A 1 306 ? -18.524 -21.364 30.703 1.00 86.06 306 PHE A CA 1
ATOM 2341 C C . PHE A 1 306 ? -17.751 -20.053 30.913 1.00 86.06 306 PHE A C 1
ATOM 2343 O O . PHE A 1 306 ? -18.308 -19.052 31.361 1.00 86.06 306 PHE A O 1
ATOM 2350 N N . ALA A 1 307 ? -16.456 -20.075 30.611 1.00 84.19 307 ALA A N 1
ATOM 2351 C CA . ALA A 1 307 ? -15.628 -18.887 30.471 1.00 84.19 307 ALA A CA 1
ATOM 2352 C C . ALA A 1 307 ? -15.573 -18.485 28.997 1.00 84.19 307 ALA A C 1
ATOM 2354 O O . ALA A 1 307 ? -15.528 -19.349 28.113 1.00 84.19 307 ALA A O 1
ATOM 2355 N N . ALA A 1 308 ? -15.576 -17.183 28.747 1.00 83.56 308 ALA A N 1
ATOM 2356 C CA . ALA A 1 308 ? -15.472 -16.634 27.414 1.00 83.56 308 ALA A CA 1
ATOM 2357 C C . ALA A 1 308 ? -14.709 -15.310 27.403 1.00 83.56 308 ALA A C 1
ATOM 2359 O O . ALA A 1 308 ? -14.741 -14.541 28.363 1.00 83.56 308 ALA A O 1
ATOM 2360 N N . GLN A 1 309 ? -14.041 -15.043 26.289 1.00 82.88 309 GLN A N 1
ATOM 2361 C CA . GLN A 1 309 ? -13.591 -13.708 25.927 1.00 82.88 309 GLN A CA 1
ATOM 2362 C C . GLN A 1 309 ? -14.736 -12.993 25.223 1.00 82.88 309 GLN A C 1
ATOM 2364 O O . GLN A 1 309 ? -15.347 -13.547 24.311 1.00 82.88 309 GLN A O 1
ATOM 2369 N N . VAL A 1 310 ? -15.056 -11.791 25.690 1.00 82.00 310 VAL A N 1
ATOM 2370 C CA . VAL A 1 310 ? -16.293 -11.096 25.337 1.00 82.00 310 VAL A CA 1
ATOM 2371 C C . VAL A 1 310 ? -15.996 -9.639 25.027 1.00 82.00 310 VAL A C 1
ATOM 2373 O O . VAL A 1 310 ? -15.159 -9.012 25.679 1.00 82.00 310 VAL A O 1
ATOM 2376 N N . THR A 1 311 ? -16.695 -9.104 24.037 1.00 75.12 311 THR A N 1
ATOM 2377 C CA . THR A 1 311 ? -16.736 -7.671 23.743 1.00 75.12 311 THR A CA 1
ATOM 2378 C C . THR A 1 311 ? -17.567 -6.940 24.804 1.00 75.12 311 THR A C 1
ATOM 2380 O O . THR A 1 311 ? -18.443 -7.530 25.446 1.00 75.12 311 THR A O 1
ATOM 2383 N N . ASP A 1 312 ? -17.348 -5.631 24.962 1.00 74.19 312 ASP A N 1
ATOM 2384 C CA . ASP A 1 312 ? -18.160 -4.799 25.866 1.00 74.19 312 ASP A CA 1
ATOM 2385 C C . ASP A 1 312 ? -19.642 -4.775 25.458 1.00 74.19 312 ASP A C 1
ATOM 2387 O O . ASP A 1 312 ? -20.527 -4.717 26.312 1.00 74.19 312 ASP A O 1
ATOM 2391 N N . LYS A 1 313 ? -19.919 -4.872 24.152 1.00 77.50 313 LYS A N 1
ATOM 2392 C CA . LYS A 1 313 ? -21.272 -4.891 23.597 1.00 77.50 313 LYS A CA 1
ATOM 2393 C C . LYS A 1 313 ? -22.020 -6.170 23.958 1.00 77.50 313 LYS A C 1
ATOM 2395 O O . LYS A 1 313 ? -23.069 -6.086 24.590 1.00 77.50 313 LYS A O 1
ATOM 2400 N N . ALA A 1 314 ? -21.476 -7.345 23.628 1.00 80.44 314 ALA A N 1
ATOM 2401 C CA . ALA A 1 314 ? -22.109 -8.609 23.998 1.00 80.44 314 ALA A CA 1
ATOM 2402 C C . ALA A 1 314 ? -22.256 -8.731 25.520 1.00 80.44 314 ALA A C 1
ATOM 2404 O O . ALA A 1 314 ? -23.279 -9.214 26.002 1.00 80.44 314 ALA A O 1
ATOM 2405 N N . LEU A 1 315 ? -21.284 -8.235 26.295 1.00 82.38 315 LEU A N 1
ATOM 2406 C CA . LEU A 1 315 ? -21.409 -8.163 27.748 1.00 82.38 315 LEU A CA 1
ATOM 2407 C C . LEU A 1 315 ? -22.598 -7.291 28.185 1.00 82.38 315 LEU A C 1
ATOM 2409 O O . LEU A 1 315 ? -23.359 -7.708 29.059 1.00 82.38 315 LEU A O 1
ATOM 2413 N N . GLY A 1 316 ? -22.771 -6.114 27.576 1.00 80.00 316 GLY A N 1
ATOM 2414 C CA . GLY A 1 316 ? -23.914 -5.225 27.796 1.00 80.00 316 GLY A CA 1
ATOM 2415 C C . GLY A 1 316 ? -25.246 -5.894 27.457 1.00 80.00 316 GLY A C 1
ATOM 2416 O O . GLY A 1 316 ? -26.127 -5.966 28.312 1.00 80.00 316 GLY A O 1
ATOM 2417 N N . ASP A 1 317 ? -25.361 -6.489 26.269 1.00 82.69 317 ASP A N 1
ATOM 2418 C CA . ASP A 1 317 ? -26.574 -7.176 25.807 1.00 82.69 317 ASP A CA 1
ATOM 2419 C C . ASP A 1 317 ? -26.960 -8.346 26.725 1.00 82.69 317 ASP A C 1
ATOM 2421 O O . ASP A 1 317 ? -28.139 -8.551 27.044 1.00 82.69 317 ASP A O 1
ATOM 2425 N N . ILE A 1 318 ? -25.969 -9.118 27.184 1.00 87.44 318 ILE A N 1
ATOM 2426 C CA . ILE A 1 318 ? -26.167 -10.215 28.138 1.00 87.44 318 ILE A CA 1
ATOM 2427 C C . ILE A 1 318 ? -26.591 -9.671 29.506 1.00 87.44 318 ILE A C 1
ATOM 2429 O O . ILE A 1 318 ? -27.466 -10.255 30.150 1.00 87.44 318 ILE A O 1
ATOM 2433 N N . ALA A 1 319 ? -26.007 -8.556 29.953 1.00 82.12 319 ALA A N 1
ATOM 2434 C CA . ALA A 1 319 ? -26.353 -7.915 31.217 1.00 82.12 319 ALA A CA 1
ATOM 2435 C C . ALA A 1 319 ? -27.791 -7.374 31.215 1.00 82.12 319 ALA A C 1
ATOM 2437 O O . ALA A 1 319 ? -28.530 -7.590 32.178 1.00 82.12 319 ALA A O 1
ATOM 2438 N N . GLU A 1 320 ? -28.210 -6.725 30.129 1.00 85.44 320 GLU A N 1
ATOM 2439 C CA . GLU A 1 320 ? -29.561 -6.180 29.960 1.00 85.44 320 GLU A CA 1
ATOM 2440 C C . GLU A 1 320 ? -30.620 -7.283 29.866 1.00 85.44 320 GLU A C 1
ATOM 2442 O O . GLU A 1 320 ? -31.726 -7.148 30.391 1.00 85.44 320 GLU A O 1
ATOM 2447 N N . ASN A 1 321 ? -30.264 -8.424 29.271 1.00 84.94 321 ASN A N 1
ATOM 2448 C CA . ASN A 1 321 ? -31.152 -9.573 29.100 1.00 84.94 321 ASN A CA 1
ATOM 2449 C C . ASN A 1 321 ? -30.887 -10.698 30.114 1.00 84.94 321 ASN A C 1
ATOM 2451 O O . ASN A 1 321 ? -31.289 -11.844 29.899 1.00 84.94 321 ASN A O 1
ATOM 2455 N N . LYS A 1 322 ? -30.255 -10.389 31.251 1.00 81.62 322 LYS A N 1
ATOM 2456 C CA . LYS A 1 322 ? -29.820 -11.377 32.254 1.00 81.62 322 LYS A CA 1
ATOM 2457 C C . LYS A 1 322 ? -30.933 -12.341 32.690 1.00 81.62 322 LYS A C 1
ATOM 2459 O O . LYS A 1 322 ? -30.697 -13.540 32.828 1.00 81.62 322 LYS A O 1
ATOM 2464 N N . ALA A 1 323 ? -32.152 -11.825 32.868 1.00 78.94 323 ALA A N 1
ATOM 2465 C CA . ALA A 1 323 ? -33.316 -12.618 33.269 1.00 78.94 323 ALA A CA 1
ATOM 2466 C C . ALA A 1 323 ? -33.787 -13.591 32.174 1.00 78.94 323 ALA A C 1
ATOM 2468 O O . ALA A 1 323 ? -34.180 -14.710 32.487 1.00 78.94 323 ALA A O 1
ATOM 2469 N N . LYS A 1 324 ? -33.708 -13.191 30.896 1.00 84.88 324 LYS A N 1
ATOM 2470 C CA . LYS A 1 324 ? -34.070 -14.035 29.745 1.00 84.88 324 LYS A CA 1
ATOM 2471 C C . LYS A 1 324 ? -33.159 -15.258 29.654 1.00 84.88 324 LYS A C 1
ATOM 2473 O O . LYS A 1 324 ? -33.626 -16.354 29.376 1.00 84.88 324 LYS A O 1
ATOM 2478 N N . TYR A 1 325 ? -31.867 -15.064 29.906 1.00 83.19 325 TYR A N 1
ATOM 2479 C CA . TYR A 1 325 ? -30.871 -16.128 29.814 1.00 83.19 325 TYR A CA 1
ATOM 2480 C C . TYR A 1 325 ? -30.744 -16.963 31.090 1.00 83.19 325 TYR A C 1
ATOM 2482 O O . TYR A 1 325 ? -29.893 -17.847 31.144 1.00 83.19 325 TYR A O 1
ATOM 2490 N N . HIS A 1 326 ? -31.558 -16.697 32.122 1.00 82.75 326 HIS A N 1
ATOM 2491 C CA . HIS A 1 326 ? -31.439 -17.344 33.434 1.00 82.75 326 HIS A CA 1
ATOM 2492 C C . HIS A 1 326 ? -29.998 -17.301 33.968 1.00 82.75 326 HIS A C 1
ATOM 2494 O O . HIS A 1 326 ? -29.463 -18.273 34.516 1.00 82.75 326 HIS A O 1
ATOM 2500 N N . LEU A 1 327 ? -29.331 -16.169 33.740 1.00 81.31 327 LEU A N 1
ATOM 2501 C CA . LEU A 1 327 ? -27.936 -15.989 34.089 1.00 81.31 327 LEU A CA 1
ATOM 2502 C C . LEU A 1 327 ? -27.859 -15.556 35.553 1.00 81.31 327 LEU A C 1
ATOM 2504 O O . LEU A 1 327 ? -28.317 -14.477 35.924 1.00 81.31 327 LEU A O 1
ATOM 2508 N N . LYS A 1 328 ? -27.255 -16.391 36.397 1.00 79.56 328 LYS A N 1
ATOM 2509 C CA . LYS A 1 328 ? -27.124 -16.144 37.835 1.00 79.56 328 LYS A CA 1
ATOM 2510 C C . LYS A 1 328 ? -26.186 -14.965 38.081 1.00 79.56 328 LYS A C 1
ATOM 2512 O O . LYS A 1 328 ? -26.539 -13.991 38.753 1.00 79.56 328 LYS A O 1
ATOM 2517 N N . TYR A 1 329 ? -24.998 -15.019 37.489 1.00 76.81 329 TYR A N 1
ATOM 2518 C CA . TYR A 1 329 ? -24.034 -13.923 37.484 1.00 76.81 329 TYR A CA 1
ATOM 2519 C C . TYR A 1 329 ? -22.961 -14.141 36.414 1.00 76.81 329 TYR A C 1
ATOM 2521 O O . TYR A 1 329 ? -22.807 -15.241 35.881 1.00 76.81 329 TYR A O 1
ATOM 2529 N N . PHE A 1 330 ? -22.220 -13.076 36.127 1.00 77.44 330 PHE A N 1
ATOM 2530 C CA . PHE A 1 330 ? -20.988 -13.131 35.360 1.00 77.44 330 PHE A CA 1
ATOM 2531 C C . PHE A 1 330 ? -19.955 -12.190 35.982 1.00 77.44 330 PHE A C 1
ATOM 2533 O O . PHE A 1 330 ? -20.318 -11.152 36.537 1.00 77.44 330 PHE A O 1
ATOM 2540 N N . GLU A 1 331 ? -18.680 -12.566 35.935 1.00 75.62 331 GLU A N 1
ATOM 2541 C CA . GLU A 1 331 ? -17.582 -11.787 36.525 1.00 75.62 331 GLU A CA 1
ATOM 2542 C C . GLU A 1 331 ? -16.334 -11.874 35.660 1.00 75.62 331 GLU A C 1
ATOM 2544 O O . GLU A 1 331 ? -16.161 -12.849 34.929 1.00 75.62 331 GLU A O 1
ATOM 2549 N N . ALA A 1 332 ? -15.439 -10.893 35.797 1.00 73.38 332 ALA A N 1
ATOM 2550 C CA . ALA A 1 332 ? -14.124 -10.970 35.180 1.00 73.38 332 ALA A CA 1
ATOM 2551 C C . ALA A 1 332 ? -13.378 -12.234 35.660 1.00 73.38 332 ALA A C 1
ATOM 2553 O O . ALA A 1 332 ? -13.335 -12.526 36.861 1.00 73.38 332 ALA A O 1
ATOM 2554 N N . ASP A 1 333 ? -12.756 -12.944 34.717 1.00 64.38 333 ASP A N 1
ATOM 2555 C CA . ASP A 1 333 ? -12.158 -14.290 34.849 1.00 64.38 333 ASP A CA 1
ATOM 2556 C C . ASP A 1 333 ? -11.091 -14.408 35.971 1.00 64.38 333 ASP A C 1
ATOM 2558 O O . ASP A 1 333 ? -10.746 -15.490 36.436 1.00 64.38 333 ASP A O 1
ATOM 2562 N N . GLY A 1 334 ? -10.620 -13.284 36.521 1.00 50.91 334 GLY A N 1
ATOM 2563 C CA . GLY A 1 334 ? -9.661 -13.245 37.630 1.00 50.91 334 GLY A CA 1
ATOM 2564 C C . GLY A 1 334 ? -10.221 -13.442 39.051 1.00 50.91 334 GLY A C 1
ATOM 2565 O O . GLY A 1 334 ? -9.424 -13.618 39.972 1.00 50.91 334 GLY A O 1
ATOM 2566 N N . ARG A 1 335 ? -11.546 -13.385 39.284 1.00 47.22 335 ARG A N 1
ATOM 2567 C CA . ARG A 1 335 ? -12.136 -13.470 40.649 1.00 47.22 335 ARG A CA 1
ATOM 2568 C C . ARG A 1 335 ? -12.834 -14.797 40.968 1.00 47.22 335 ARG A C 1
ATOM 2570 O O . ARG A 1 335 ? -12.898 -15.190 42.134 1.00 47.22 335 ARG A O 1
ATOM 2577 N N . VAL A 1 336 ? -13.280 -15.540 39.957 1.00 44.84 336 VAL A N 1
ATOM 2578 C CA . VAL A 1 336 ? -14.067 -16.773 40.148 1.00 44.84 336 VAL A CA 1
ATOM 2579 C C . VAL A 1 336 ? -13.217 -17.970 40.578 1.00 44.84 336 VAL A C 1
ATOM 2581 O O . VAL A 1 336 ? -13.755 -18.891 41.182 1.00 44.84 336 VAL A O 1
ATOM 2584 N N . THR A 1 337 ? -11.891 -17.965 40.405 1.00 48.31 337 THR A N 1
ATOM 2585 C CA . THR A 1 337 ? -11.017 -18.999 41.001 1.00 48.31 337 THR A CA 1
ATOM 2586 C C . THR A 1 337 ? -11.216 -19.115 42.517 1.00 48.31 337 THR A C 1
ATOM 2588 O O . THR A 1 337 ? -11.104 -20.214 43.060 1.00 48.31 337 THR A O 1
ATOM 2591 N N . ALA A 1 338 ? -11.590 -18.022 43.194 1.00 45.66 338 ALA A N 1
ATOM 2592 C CA . ALA A 1 338 ? -11.921 -18.027 44.616 1.00 45.66 338 ALA A CA 1
ATOM 2593 C C . ALA A 1 338 ? -13.321 -18.610 44.911 1.00 45.66 338 ALA A C 1
ATOM 2595 O O . ALA A 1 338 ? -13.461 -19.401 45.841 1.00 45.66 338 ALA A O 1
ATOM 2596 N N . PHE A 1 339 ? -14.344 -18.285 44.108 1.00 47.69 339 PHE A N 1
ATOM 2597 C CA . PHE A 1 339 ? -15.731 -18.736 44.331 1.00 47.69 339 PHE A CA 1
ATOM 2598 C C . PHE A 1 339 ? -16.007 -20.156 43.798 1.00 47.69 339 PHE A C 1
ATOM 2600 O O . PHE A 1 339 ? -16.647 -20.969 44.459 1.00 47.69 339 PHE A O 1
ATOM 2607 N N . ALA A 1 340 ? -15.463 -20.518 42.634 1.00 46.84 340 ALA A N 1
ATOM 2608 C CA . ALA A 1 340 ? -15.464 -21.899 42.145 1.00 46.84 340 ALA A CA 1
ATOM 2609 C C . ALA A 1 340 ? -14.610 -22.816 43.040 1.00 46.84 340 ALA A C 1
ATOM 2611 O O . ALA A 1 340 ? -14.924 -23.994 43.193 1.00 46.84 340 ALA A O 1
ATOM 2612 N N . GLY A 1 341 ? -13.568 -22.272 43.684 1.00 48.78 341 GLY A N 1
ATOM 2613 C CA . GLY A 1 341 ? -12.821 -22.954 44.742 1.00 48.78 341 GLY A CA 1
ATOM 2614 C C . GLY A 1 341 ? -13.660 -23.237 45.995 1.00 48.78 341 GLY A C 1
ATOM 2615 O O . GLY A 1 341 ? -13.438 -24.258 46.637 1.00 48.78 341 GLY A O 1
ATOM 2616 N N . SER A 1 342 ? -14.647 -22.387 46.306 1.00 42.44 342 SER A N 1
ATOM 2617 C CA . SER A 1 342 ? -15.581 -22.570 47.429 1.00 42.44 342 SER A CA 1
ATOM 2618 C C . SER A 1 342 ? -16.822 -23.408 47.101 1.00 42.44 342 SER A C 1
ATOM 2620 O O . SER A 1 342 ? -17.609 -23.695 47.995 1.00 42.44 342 SER A O 1
ATOM 2622 N N . LEU A 1 343 ? -17.016 -23.778 45.830 1.00 43.12 343 LEU A N 1
ATOM 2623 C CA . LEU A 1 343 ? -18.090 -24.667 45.363 1.00 43.12 343 LEU A CA 1
ATOM 2624 C C . LEU A 1 343 ? -17.642 -26.141 45.265 1.00 43.12 343 LEU A C 1
ATOM 2626 O O . LEU A 1 343 ? -18.405 -26.969 44.766 1.00 43.12 343 LEU A O 1
ATOM 2630 N N . LYS A 1 344 ? -16.414 -26.458 45.699 1.00 38.47 344 LYS A N 1
ATOM 2631 C CA . LYS A 1 344 ? -15.909 -27.832 45.825 1.00 38.47 344 LYS A CA 1
ATOM 2632 C C . LYS A 1 344 ? -16.356 -28.506 47.112 1.00 38.47 344 LYS A C 1
ATOM 2634 O O . LYS A 1 344 ? -16.284 -27.844 48.169 1.00 38.47 344 LYS A O 1
#

Foldseek 3Di:
DFQQADPFEEEEQDEDDDLVVQLVVLCVVNNHHYDYDHQKYKAFDLVLLVVQDDWQAQAEEEADLLLLVLVLVNCVVPVDDPNSHHAAEYLADRNVVSVVVSCVVVVNPDRDYHYDHDPPSDLVVSLVVVVVVDPDQLQPGEYEYREAPPDDCVNVVVSVVSNHNYTYRHGIYMGGDADQAPPDDQGQEYEDEDPSSVVRLLVNLVNNVPPPPPPDPSVRSQNREYAYADPVRVVVVVVVVHHYDYQPYSHSVSVVVSVLVVQLVQFFKKKWFAPDLPFPQVVLVCLQVSNPKAFPADDPPLTHTTIIGGDPVSVVVCVVCVVNRNTPDMDGPVPCVVVVVVSD

Radius of gyration: 26.64 Å; chains: 1; bounding box: 65×60×77 Å